Protein AF-A0A537T9G4-F1 (afdb_monomer_lite)

Radius of gyration: 37.66 Å; chains: 1; bounding box: 76×54×141 Å

Foldseek 3Di:
DDDDDDDDDDDDDPPVVVVVVVVVVVVVVVVVVVVVVPDDDDDDDCPVVVVVVVVPPDDDDDDDDPDPPPVVVVVVVVVVVPPDPDPPPPDDQQDLAAKKFFADPVPRHTQFIWGWDDDPQWIWIATQDHDDDVPDDRWFALCQAPDPRHRPTRQLDTFKTRFHDDRQKTAPIWGADSVRNDIFGWIWGADRVRFKIWIWTADDDSVHIDITIIGGDDPVCSVVGDLVNCCVRPVVVNVVPDDDPDDPPDPDPPDDD

Structure (mmCIF, N/CA/C/O backbone):
data_AF-A0A537T9G4-F1
#
_entry.id   AF-A0A537T9G4-F1
#
loop_
_atom_site.group_PDB
_atom_site.id
_atom_site.type_symbol
_atom_site.label_atom_id
_atom_site.label_alt_id
_atom_site.label_comp_id
_atom_site.label_asym_id
_atom_site.label_entity_id
_atom_site.label_seq_id
_atom_site.pdbx_PDB_ins_code
_atom_site.Cartn_x
_atom_site.Cartn_y
_atom_site.Cartn_z
_atom_site.occupancy
_atom_site.B_iso_or_equiv
_atom_site.auth_seq_id
_atom_site.auth_comp_id
_atom_site.auth_asym_id
_atom_site.auth_atom_id
_atom_site.pdbx_PDB_model_num
ATOM 1 N N . MET A 1 1 ? -33.045 -6.108 99.746 1.00 38.72 1 MET A N 1
ATOM 2 C CA . MET A 1 1 ? -33.383 -4.756 99.242 1.00 38.72 1 MET A CA 1
ATOM 3 C C . MET A 1 1 ? -33.627 -4.871 97.742 1.00 38.72 1 MET A C 1
ATOM 5 O O . MET A 1 1 ? -32.693 -5.235 97.049 1.00 38.72 1 MET A O 1
ATOM 9 N N . ARG A 1 2 ? -34.911 -4.890 97.333 1.00 38.28 2 ARG A N 1
ATOM 10 C CA . ARG A 1 2 ? -35.599 -3.871 96.487 1.00 38.28 2 ARG A CA 1
ATOM 11 C C . ARG A 1 2 ? -35.112 -3.905 95.027 1.00 38.28 2 ARG A C 1
ATOM 13 O O . ARG A 1 2 ? -33.969 -3.553 94.797 1.00 38.28 2 ARG A O 1
ATOM 20 N N . GLU A 1 3 ? -35.817 -4.428 94.018 1.00 39.22 3 GLU A N 1
ATOM 21 C CA . GLU A 1 3 ? -37.216 -4.259 93.545 1.00 39.22 3 GLU A CA 1
ATOM 22 C C . GLU A 1 3 ? -37.619 -2.805 93.193 1.00 39.22 3 GLU A C 1
ATOM 24 O O . GLU A 1 3 ? -37.642 -1.946 94.075 1.00 39.22 3 GLU A O 1
ATOM 29 N N . LEU A 1 4 ? -38.016 -2.647 91.906 1.00 40.03 4 LEU A N 1
ATOM 30 C CA . LEU A 1 4 ? -38.871 -1.625 91.245 1.00 40.03 4 LEU A CA 1
ATOM 31 C C . LEU A 1 4 ? -38.203 -0.271 90.861 1.00 40.03 4 LEU A C 1
ATOM 33 O O . LEU A 1 4 ? -37.442 0.274 91.645 1.00 40.03 4 LEU A O 1
ATOM 37 N N . LEU A 1 5 ? -38.391 0.355 89.678 1.00 34.94 5 LEU A N 1
ATOM 38 C CA . LEU A 1 5 ? -39.574 0.525 88.805 1.00 34.94 5 LEU A CA 1
ATOM 39 C C . LEU A 1 5 ? -39.226 0.850 87.316 1.00 34.94 5 LEU A C 1
ATOM 41 O O . LEU A 1 5 ? -38.236 1.516 87.025 1.00 34.94 5 LEU A O 1
ATOM 45 N N . PHE A 1 6 ? -40.137 0.469 86.405 1.00 36.31 6 PHE A N 1
ATOM 46 C CA . PHE A 1 6 ? -40.361 0.981 85.028 1.00 36.31 6 PHE A CA 1
ATOM 47 C C . PHE A 1 6 ? -40.993 2.406 85.038 1.00 36.31 6 PHE A C 1
ATOM 49 O O . PHE A 1 6 ? -41.589 2.767 86.054 1.00 36.31 6 PHE A O 1
ATOM 56 N N . PRO A 1 7 ? -40.951 3.215 83.944 1.00 44.50 7 PRO A N 1
ATOM 57 C CA . PRO A 1 7 ? -42.045 3.169 82.955 1.00 44.50 7 PRO A CA 1
ATOM 58 C C . PRO A 1 7 ? -41.675 3.454 81.481 1.00 44.50 7 PRO A C 1
ATOM 60 O O . PRO A 1 7 ? -40.623 3.978 81.125 1.00 44.50 7 PRO A O 1
ATOM 63 N N . ALA A 1 8 ? -42.626 3.075 80.627 1.00 43.31 8 ALA A N 1
ATOM 64 C CA . ALA A 1 8 ? -42.681 3.206 79.177 1.00 43.31 8 ALA A CA 1
ATOM 65 C C . ALA A 1 8 ? -43.054 4.621 78.688 1.00 43.31 8 ALA A C 1
ATOM 67 O O . ALA A 1 8 ? -43.864 5.282 79.326 1.00 43.31 8 ALA A O 1
ATOM 68 N N . ALA A 1 9 ? -42.575 5.018 77.498 1.00 37.69 9 ALA A N 1
ATOM 69 C CA . ALA A 1 9 ? -43.296 5.872 76.537 1.00 37.69 9 ALA A CA 1
ATOM 70 C C . ALA A 1 9 ? -42.462 6.109 75.262 1.00 37.69 9 ALA A C 1
ATOM 72 O O . ALA A 1 9 ? -41.389 6.697 75.343 1.00 37.69 9 ALA A O 1
ATOM 73 N N . GLN A 1 10 ? -42.978 5.715 74.087 1.00 39.78 10 GLN A N 1
ATOM 74 C CA . GLN A 1 10 ? -43.026 6.535 72.855 1.00 39.78 10 GLN A CA 1
ATOM 75 C C . GLN A 1 10 ? -43.597 5.721 71.674 1.00 39.78 10 GLN A C 1
ATOM 77 O O . GLN A 1 10 ? -42.894 5.290 70.765 1.00 39.78 10 GLN A O 1
ATOM 82 N N . SER A 1 11 ? -44.922 5.554 71.673 1.00 50.12 11 SER A N 1
ATOM 83 C CA . SER A 1 11 ? -45.722 5.201 70.495 1.00 50.12 11 SER A CA 1
ATOM 84 C C . SER A 1 11 ? -46.413 6.480 70.016 1.00 50.12 11 SER A C 1
ATOM 86 O O . SER A 1 11 ? -47.229 7.036 70.745 1.00 50.12 11 SER A O 1
ATOM 88 N N . GLY A 1 12 ? -46.059 7.009 68.837 1.00 48.09 12 GLY A N 1
ATOM 89 C CA . GLY A 1 12 ? -46.776 8.177 68.299 1.00 48.09 12 GLY A CA 1
ATOM 90 C C . GLY A 1 12 ? -46.240 8.840 67.024 1.00 48.09 12 GLY A C 1
ATOM 91 O O . GLY A 1 12 ? -47.009 9.484 66.318 1.00 48.09 12 GLY A O 1
ATOM 92 N N . ARG A 1 13 ? -44.959 8.681 66.654 1.00 48.62 13 ARG A N 1
ATOM 93 C CA . ARG A 1 13 ? -44.386 9.440 65.513 1.00 48.62 13 ARG A CA 1
ATOM 94 C C . ARG A 1 13 ? -44.620 8.827 64.122 1.00 48.62 13 ARG A C 1
ATOM 96 O O . ARG A 1 13 ? -44.543 9.546 63.130 1.00 48.62 13 ARG A O 1
ATOM 103 N N . GLY A 1 14 ? -44.966 7.542 64.020 1.00 40.88 14 GLY A N 1
ATOM 104 C CA . GLY A 1 14 ? -45.064 6.846 62.724 1.00 40.88 14 GLY A CA 1
ATOM 105 C C . GLY A 1 14 ? -46.298 7.195 61.875 1.00 40.88 14 GLY A C 1
ATOM 106 O O . GLY A 1 14 ? -46.219 7.263 60.648 1.00 40.88 14 GLY A O 1
ATOM 107 N N . ALA A 1 15 ? -47.445 7.473 62.501 1.00 46.62 15 ALA A N 1
ATOM 108 C CA . ALA A 1 15 ? -48.712 7.635 61.777 1.00 46.62 15 ALA A CA 1
ATOM 109 C C . ALA A 1 15 ? -48.812 8.961 60.992 1.00 46.62 15 ALA A C 1
ATOM 111 O O . ALA A 1 15 ? -49.471 9.026 59.950 1.00 46.62 15 ALA A O 1
ATOM 112 N N . ALA A 1 16 ? -48.137 10.018 61.457 1.00 46.09 16 ALA A N 1
ATOM 113 C CA . ALA A 1 16 ? -48.165 11.332 60.813 1.00 46.09 16 ALA A CA 1
ATOM 114 C C . ALA A 1 16 ? -47.305 11.387 59.533 1.00 46.09 16 ALA A C 1
ATOM 116 O O . ALA A 1 16 ? -47.704 12.012 58.548 1.00 46.09 16 ALA A O 1
ATOM 117 N N . GLN A 1 17 ? -46.169 10.678 59.501 1.00 49.88 17 GLN A N 1
ATOM 118 C CA . GLN A 1 17 ? -45.317 10.571 58.307 1.00 49.88 17 GLN A CA 1
ATOM 119 C C . GLN A 1 17 ? -45.985 9.756 57.189 1.00 49.88 17 GLN A C 1
ATOM 121 O O . GLN A 1 17 ? -45.936 10.158 56.023 1.00 49.88 17 GLN A O 1
ATOM 126 N N . ALA A 1 18 ? -46.707 8.685 57.535 1.00 43.50 18 ALA A N 1
ATOM 127 C CA . ALA A 1 18 ? -47.422 7.853 56.565 1.00 43.50 18 ALA A CA 1
ATOM 128 C C . ALA A 1 18 ? -48.550 8.611 55.831 1.00 43.50 18 ALA A C 1
ATOM 130 O O . ALA A 1 18 ? -48.745 8.438 54.626 1.00 43.50 18 ALA A O 1
ATOM 131 N N . LYS A 1 19 ? -49.260 9.519 56.522 1.00 45.44 19 LYS A N 1
ATOM 132 C CA . LYS A 1 19 ? -50.338 10.324 55.914 1.00 45.44 19 LYS A CA 1
ATOM 133 C C . LYS A 1 19 ? -49.834 11.433 54.977 1.00 45.44 19 LYS A C 1
ATOM 135 O O . LYS A 1 19 ? -50.571 11.838 54.080 1.00 45.44 19 LYS A O 1
ATOM 140 N N . ARG A 1 20 ? -48.597 11.924 55.142 1.00 48.78 20 ARG A N 1
ATOM 141 C CA . ARG A 1 20 ? -47.989 12.908 54.218 1.00 48.78 20 ARG A CA 1
ATOM 142 C C . ARG A 1 20 ? -47.490 12.258 52.925 1.00 48.78 20 ARG A C 1
ATOM 144 O O . ARG A 1 20 ? -47.657 12.845 51.858 1.00 48.78 20 ARG A O 1
ATOM 151 N N . ALA A 1 21 ? -46.957 11.038 53.002 1.00 46.69 21 ALA A N 1
ATOM 152 C CA . ALA A 1 21 ? -46.504 10.284 51.831 1.00 46.69 21 ALA A CA 1
ATOM 153 C C . ALA A 1 21 ? -47.661 9.920 50.876 1.00 46.69 21 ALA A C 1
ATOM 155 O O . ALA A 1 21 ? -47.504 10.001 49.658 1.00 46.69 21 ALA A O 1
ATOM 156 N N . SER A 1 22 ? -48.852 9.620 51.413 1.00 50.62 22 SER A N 1
ATOM 157 C CA . SER A 1 22 ? -50.022 9.230 50.608 1.00 50.62 22 SER A CA 1
ATOM 158 C C . SER A 1 22 ? -50.680 10.381 49.837 1.00 50.62 22 SER A C 1
ATOM 160 O O . SER A 1 22 ? -51.292 10.158 48.794 1.00 50.62 22 SER A O 1
ATOM 162 N N . ARG A 1 23 ? -50.543 11.631 50.304 1.00 52.09 23 ARG A N 1
ATOM 163 C CA . ARG A 1 23 ? -51.043 12.808 49.568 1.00 52.09 23 ARG A CA 1
ATOM 164 C C . ARG A 1 23 ? -50.145 13.177 48.388 1.00 52.09 23 ARG A C 1
ATOM 166 O O . ARG A 1 23 ? -50.645 13.648 47.371 1.00 52.09 23 ARG A O 1
ATOM 173 N N . ARG A 1 24 ? -48.835 12.928 48.502 1.00 53.31 24 ARG A N 1
ATOM 174 C CA . ARG A 1 24 ? -47.865 13.187 47.427 1.00 53.31 24 ARG A CA 1
ATOM 175 C C . ARG A 1 24 ? -48.008 12.188 46.275 1.00 53.31 24 ARG A C 1
ATOM 177 O O . ARG A 1 24 ? -47.864 12.588 45.127 1.00 53.31 24 ARG A O 1
ATOM 184 N N . SER A 1 25 ? -48.366 10.933 46.567 1.00 51.72 25 SER A N 1
ATOM 185 C CA . SER A 1 25 ? -48.583 9.917 45.527 1.00 51.72 25 SER A CA 1
ATOM 186 C C . SER A 1 25 ? -49.873 10.132 44.729 1.00 51.72 25 SER A C 1
ATOM 188 O O . SER A 1 25 ? -49.887 9.842 43.540 1.00 51.72 25 SER A O 1
ATOM 190 N N . ARG A 1 26 ? -50.937 10.687 45.334 1.00 55.47 26 ARG A N 1
ATOM 191 C CA . ARG A 1 26 ? -52.172 11.014 44.594 1.00 55.47 26 ARG A CA 1
ATOM 192 C C . ARG A 1 26 ? -51.967 12.131 43.572 1.00 55.47 26 ARG A C 1
ATOM 194 O O . ARG A 1 26 ? -52.396 11.968 42.440 1.00 55.47 26 ARG A O 1
ATOM 201 N N . ARG A 1 27 ? -51.227 13.193 43.923 1.00 56.62 27 ARG A N 1
ATOM 202 C CA . ARG A 1 27 ? -50.893 14.264 42.961 1.00 56.62 27 ARG A CA 1
ATOM 203 C C . ARG A 1 27 ? -50.112 13.751 41.747 1.00 56.62 27 ARG A C 1
ATOM 205 O O . ARG A 1 27 ? -50.357 14.220 40.648 1.00 56.62 27 ARG A O 1
ATOM 212 N N . TYR A 1 28 ? -49.226 12.774 41.941 1.00 51.66 28 TYR A N 1
ATOM 213 C CA . TYR A 1 28 ? -48.438 12.190 40.852 1.00 51.66 28 TYR A CA 1
ATOM 214 C C . TYR A 1 28 ? -49.289 11.339 39.890 1.00 51.66 28 TYR A C 1
ATOM 216 O O . TYR A 1 28 ? -49.041 11.328 38.688 1.00 51.66 28 TYR A O 1
ATOM 224 N N . CYS A 1 29 ? -50.328 10.663 40.394 1.00 50.34 29 CYS A N 1
ATOM 225 C CA . CYS A 1 29 ? -51.268 9.925 39.547 1.00 50.34 29 CYS A CA 1
ATOM 226 C C . CYS A 1 29 ? -52.200 10.853 38.749 1.00 50.34 29 CYS A C 1
ATOM 228 O O . CYS A 1 29 ? -52.479 10.565 37.586 1.00 50.34 29 CYS A O 1
ATOM 230 N N . ASP A 1 30 ? -52.641 11.970 39.339 1.00 56.06 30 ASP A N 1
ATOM 231 C CA . ASP A 1 30 ? -53.505 12.942 38.652 1.00 56.06 30 ASP A CA 1
ATOM 232 C C . ASP A 1 30 ? -52.762 13.673 37.513 1.00 56.06 30 ASP A C 1
ATOM 234 O O . ASP A 1 30 ? -53.349 13.968 36.472 1.00 56.06 30 ASP A O 1
ATOM 238 N N . GLU A 1 31 ? -51.452 13.895 37.661 1.00 53.75 31 GLU A N 1
ATOM 239 C CA . GLU A 1 31 ? -50.600 14.540 36.650 1.00 53.75 31 GLU A CA 1
ATOM 240 C C . GLU A 1 31 ? -50.363 13.638 35.419 1.00 53.75 31 GLU A C 1
ATOM 242 O O . GLU A 1 31 ? -50.396 14.104 34.279 1.00 53.75 31 GLU A O 1
ATOM 247 N N . ILE A 1 32 ? -50.237 12.320 35.620 1.00 53.16 32 ILE A N 1
ATOM 248 C CA . ILE A 1 32 ? -50.081 11.338 34.529 1.00 53.16 32 ILE A CA 1
ATOM 249 C C . ILE A 1 32 ? -51.403 11.108 33.775 1.00 53.16 32 ILE A C 1
ATOM 251 O O . ILE A 1 32 ? -51.395 10.950 32.552 1.00 53.16 32 ILE A O 1
ATOM 255 N N . ALA A 1 33 ? -52.551 11.168 34.459 1.00 52.44 33 ALA A N 1
ATOM 256 C CA . ALA A 1 33 ? -53.866 11.068 33.818 1.00 52.44 33 ALA A CA 1
ATOM 257 C C . ALA A 1 33 ? -54.180 12.259 32.883 1.00 52.44 33 ALA A C 1
ATOM 259 O O . ALA A 1 33 ? -54.978 12.124 31.952 1.00 52.44 33 ALA A O 1
ATOM 260 N N . GLY A 1 34 ? -53.532 13.414 33.086 1.00 47.34 34 GLY A N 1
ATOM 261 C CA . GLY A 1 34 ? -53.625 14.573 32.193 1.00 47.34 34 GLY A CA 1
ATOM 262 C C . GLY A 1 34 ? -52.880 14.398 30.862 1.00 47.34 34 GLY A C 1
ATOM 263 O O . GLY A 1 34 ? -53.348 14.876 29.831 1.00 47.34 34 GLY A O 1
ATOM 264 N N . SER A 1 35 ? -51.763 13.662 30.856 1.00 49.28 35 SER A N 1
ATOM 265 C CA . SER A 1 35 ? -50.896 13.498 29.675 1.00 49.28 35 SER A CA 1
ATOM 266 C C . SER A 1 35 ? -51.479 12.559 28.606 1.00 49.28 35 SER A C 1
ATOM 268 O O . SER A 1 35 ? -51.185 12.694 27.420 1.00 49.28 35 SER A O 1
ATOM 270 N N . LEU A 1 36 ? -52.391 11.661 28.992 1.00 44.47 36 LEU A N 1
ATOM 271 C CA . LEU A 1 36 ? -53.071 10.738 28.072 1.00 44.47 36 LEU A CA 1
ATOM 272 C C . LEU A 1 36 ? -54.167 11.396 27.215 1.00 44.47 36 LEU A C 1
ATOM 274 O O . LEU A 1 36 ? -54.707 10.748 26.322 1.00 44.47 36 LEU A O 1
ATOM 278 N N . ARG A 1 37 ? -54.489 12.678 27.441 1.00 49.31 37 ARG A N 1
ATOM 279 C CA . ARG A 1 37 ? -55.482 13.417 26.641 1.00 49.31 37 ARG A CA 1
ATOM 280 C C . ARG A 1 37 ? -54.887 14.203 25.465 1.00 49.31 37 ARG A C 1
ATOM 282 O O . ARG A 1 37 ? -55.653 14.706 24.653 1.00 49.31 37 ARG A O 1
ATOM 289 N N . THR A 1 38 ? -53.560 14.289 25.338 1.00 49.09 38 THR A N 1
ATOM 290 C CA . THR A 1 38 ? -52.875 15.147 24.343 1.00 49.09 38 THR A CA 1
ATOM 291 C C . THR A 1 38 ? -52.004 14.409 23.319 1.00 49.09 38 THR A C 1
ATOM 293 O O . THR A 1 38 ? -51.257 15.046 22.587 1.00 49.09 38 THR A O 1
ATOM 296 N N . GLY A 1 39 ? -52.133 13.085 23.183 1.00 47.81 39 GLY A N 1
ATOM 297 C CA . GLY A 1 39 ? -51.704 12.383 21.962 1.00 47.81 39 GLY A CA 1
ATOM 298 C C . GLY A 1 39 ? -50.213 12.477 21.599 1.00 47.81 39 GLY A C 1
ATOM 299 O O . GLY A 1 39 ? -49.880 12.475 20.415 1.00 47.81 39 GLY A O 1
ATOM 300 N N . HIS A 1 40 ? -49.305 12.530 22.577 1.00 43.69 40 HIS A N 1
ATOM 301 C CA . HIS A 1 40 ? -47.867 12.415 22.311 1.00 43.69 40 HIS A CA 1
ATOM 302 C C . HIS A 1 40 ? -47.403 10.950 22.291 1.00 43.69 40 HIS A C 1
ATOM 304 O O . HIS A 1 40 ? -47.685 10.159 23.189 1.00 43.69 40 HIS A O 1
ATOM 310 N N . ARG A 1 41 ? -46.670 10.599 21.228 1.00 51.91 41 ARG A N 1
ATOM 311 C CA . ARG A 1 41 ? -46.097 9.277 20.943 1.00 51.91 41 ARG A CA 1
ATOM 312 C C . ARG A 1 41 ? -44.915 9.009 21.895 1.00 51.91 41 ARG A C 1
ATOM 314 O O . ARG A 1 41 ? -43.913 9.716 21.830 1.00 51.91 41 ARG A O 1
ATOM 321 N N . LEU A 1 42 ? -45.029 8.012 22.776 1.00 42.47 42 LEU A N 1
ATOM 322 C CA . LEU A 1 42 ? -43.977 7.648 23.738 1.00 42.47 42 LEU A CA 1
ATOM 323 C C . LEU A 1 42 ? -42.949 6.688 23.116 1.00 42.47 42 LEU A C 1
ATOM 325 O O . LEU A 1 42 ? -43.295 5.645 22.561 1.00 42.47 42 LEU A O 1
ATOM 329 N N . HIS A 1 43 ? -41.673 7.059 23.225 1.00 45.03 43 HIS A N 1
ATOM 330 C CA . HIS A 1 43 ? -40.511 6.268 22.827 1.00 45.03 43 HIS A CA 1
ATOM 331 C C . HIS A 1 43 ? -40.095 5.290 23.937 1.00 45.03 43 HIS A C 1
ATOM 333 O O . HIS A 1 43 ? -39.799 5.712 25.049 1.00 45.03 43 HIS A O 1
ATOM 339 N N . GLY A 1 44 ? -39.990 4.003 23.588 1.00 46.38 44 GLY A N 1
ATOM 340 C CA . GLY A 1 44 ? -38.933 3.043 23.964 1.00 46.38 44 GLY A CA 1
ATOM 341 C C . GLY A 1 44 ? -38.629 2.677 25.428 1.00 46.38 44 GLY A C 1
ATOM 342 O O . GLY A 1 44 ? -38.091 1.597 25.646 1.00 46.38 44 GLY A O 1
ATOM 343 N N . PHE A 1 45 ? -38.951 3.499 26.429 1.00 48.78 45 PHE A N 1
ATOM 344 C CA . PHE A 1 45 ? -38.477 3.322 27.813 1.00 48.78 45 PHE A CA 1
ATOM 345 C C . PHE A 1 45 ? -39.559 2.918 28.835 1.00 48.78 45 PHE A C 1
ATOM 347 O O . PHE A 1 45 ? -39.258 2.771 30.018 1.00 48.78 45 PHE A O 1
ATOM 354 N N . ASP A 1 46 ? -40.796 2.663 28.395 1.00 52.31 46 ASP A N 1
ATOM 355 C CA . ASP A 1 46 ? -41.954 2.452 29.285 1.00 52.31 46 ASP A CA 1
ATOM 356 C C . ASP A 1 46 ? -42.510 1.016 29.329 1.00 52.31 46 ASP A C 1
ATOM 358 O O . ASP A 1 46 ? -43.568 0.770 29.905 1.00 52.31 46 ASP A O 1
ATOM 362 N N . ALA A 1 47 ? -41.791 0.022 28.801 1.00 47.00 47 ALA A N 1
ATOM 363 C CA . ALA A 1 47 ? -42.232 -1.375 28.902 1.00 47.00 47 ALA A CA 1
ATOM 364 C C . ALA A 1 47 ? -41.968 -1.998 30.293 1.00 47.00 47 ALA A C 1
ATOM 366 O O . ALA A 1 47 ? -42.753 -2.823 30.761 1.00 47.00 47 ALA A O 1
ATOM 367 N N . LEU A 1 48 ? -40.914 -1.575 31.011 1.00 45.59 48 LEU A N 1
ATOM 368 C CA . LEU A 1 48 ? -40.582 -2.144 32.332 1.00 45.59 48 LEU A CA 1
ATOM 369 C C . LEU A 1 48 ? -41.454 -1.612 33.480 1.00 45.59 48 LEU A C 1
ATOM 371 O O . LEU A 1 48 ? -41.664 -2.313 34.470 1.00 45.59 48 LEU A O 1
ATOM 375 N N . LYS A 1 49 ? -41.999 -0.397 33.361 1.00 46.56 49 LYS A N 1
ATOM 376 C CA . LYS A 1 49 ? -42.902 0.162 34.382 1.00 46.56 49 LYS A CA 1
ATOM 377 C C . LYS A 1 49 ? -44.311 -0.432 34.309 1.00 46.56 49 LYS A C 1
ATOM 379 O O . LYS A 1 49 ? -45.000 -0.471 35.326 1.00 46.56 49 LYS A O 1
ATOM 384 N N . TRP A 1 50 ? -44.710 -0.960 33.151 1.00 41.81 50 TRP A N 1
ATOM 385 C CA . TRP A 1 50 ? -46.013 -1.602 32.961 1.00 41.81 50 TRP A CA 1
ATOM 386 C C . TRP A 1 50 ? -46.103 -2.962 33.678 1.00 41.81 50 TRP A C 1
ATOM 388 O O . TRP A 1 50 ? -47.086 -3.241 34.367 1.00 41.81 50 TRP A O 1
ATOM 398 N N . ALA A 1 51 ? -45.029 -3.761 33.641 1.00 46.94 51 ALA A N 1
ATOM 399 C CA . ALA A 1 51 ? -44.968 -5.061 34.320 1.00 46.94 51 ALA A CA 1
ATOM 400 C C . ALA A 1 51 ? -45.053 -4.952 35.858 1.00 46.94 51 ALA A C 1
ATOM 402 O O . ALA A 1 51 ? -45.648 -5.806 36.516 1.00 46.94 51 ALA A O 1
ATOM 403 N N . TYR A 1 52 ? -44.528 -3.868 36.441 1.00 49.12 52 TYR A N 1
ATOM 404 C CA . TYR A 1 52 ? -44.547 -3.657 37.894 1.00 49.12 52 TYR A CA 1
ATOM 405 C C . TYR A 1 52 ? -45.928 -3.273 38.454 1.00 49.12 52 TYR A C 1
ATOM 407 O O . TYR A 1 52 ? -46.167 -3.441 39.652 1.00 49.12 52 TYR A O 1
ATOM 415 N N . CYS A 1 53 ? -46.847 -2.783 37.615 1.00 40.62 53 CYS A N 1
ATOM 416 C CA . CYS A 1 53 ? -48.184 -2.372 38.051 1.00 40.62 53 CYS A CA 1
ATOM 417 C C . CYS A 1 53 ? -49.185 -3.545 38.079 1.00 40.62 53 CYS A C 1
ATOM 419 O O . CYS A 1 53 ? -50.094 -3.564 38.907 1.00 40.62 53 CYS A O 1
ATOM 421 N N . CYS A 1 54 ? -48.988 -4.577 37.250 1.00 43.03 54 CYS A N 1
ATOM 422 C CA . CYS A 1 54 ? -49.907 -5.720 37.177 1.00 43.03 54 CYS A CA 1
ATOM 423 C C . CYS A 1 54 ? -49.757 -6.696 38.368 1.00 43.03 54 CYS A C 1
ATOM 425 O O . CYS A 1 54 ? -50.721 -7.329 38.793 1.00 43.03 54 CYS A O 1
ATOM 427 N N . ALA A 1 55 ? -48.574 -6.762 38.991 1.00 43.44 55 ALA A N 1
ATOM 428 C CA . ALA A 1 55 ? -48.275 -7.727 40.056 1.00 43.44 55 ALA A CA 1
ATOM 429 C C . ALA A 1 55 ? -48.867 -7.394 41.446 1.00 43.44 55 ALA A C 1
ATOM 431 O O . ALA A 1 55 ? -48.756 -8.205 42.362 1.00 43.44 55 ALA A O 1
ATOM 432 N N . LYS A 1 56 ? -49.490 -6.221 41.643 1.00 43.28 56 LYS A N 1
ATOM 433 C CA . LYS A 1 56 ? -50.024 -5.801 42.959 1.00 43.28 56 LYS A CA 1
ATOM 434 C C . LYS A 1 56 ? -51.549 -5.841 43.098 1.00 43.28 56 LYS A C 1
ATOM 436 O O . LYS A 1 56 ? -52.041 -5.558 44.188 1.00 43.28 56 LYS A O 1
ATOM 441 N N . CYS A 1 57 ? -52.295 -6.214 42.057 1.00 42.03 57 CYS A N 1
ATOM 442 C CA . CYS A 1 57 ? -53.764 -6.181 42.095 1.00 42.03 57 CYS A CA 1
ATOM 443 C C . CYS A 1 57 ? -54.456 -7.505 42.453 1.00 42.03 57 CYS A C 1
ATOM 445 O O . CYS A 1 57 ? -55.659 -7.486 42.688 1.00 42.03 57 CYS A O 1
ATOM 447 N N . VAL A 1 58 ? -53.752 -8.634 42.574 1.00 46.44 58 VAL A N 1
ATOM 448 C CA . VAL A 1 58 ? -54.389 -9.913 42.945 1.00 46.44 58 VAL A CA 1
ATOM 449 C C . VAL A 1 58 ? -53.900 -10.363 44.315 1.00 46.44 58 VAL A C 1
ATOM 451 O O . VAL A 1 58 ? -53.008 -11.191 44.459 1.00 46.44 58 VAL A O 1
ATOM 454 N N . GLY A 1 59 ? -54.486 -9.762 45.347 1.00 44.31 59 GLY A N 1
ATOM 455 C CA . GLY A 1 59 ? -54.408 -10.245 46.717 1.00 44.31 59 GLY A CA 1
ATOM 456 C C . GLY A 1 59 ? -55.755 -10.806 47.144 1.00 44.31 59 GLY A C 1
ATOM 457 O O . GLY A 1 59 ? -56.544 -10.069 47.714 1.00 44.31 59 GLY A O 1
ATOM 458 N N . LEU A 1 60 ? -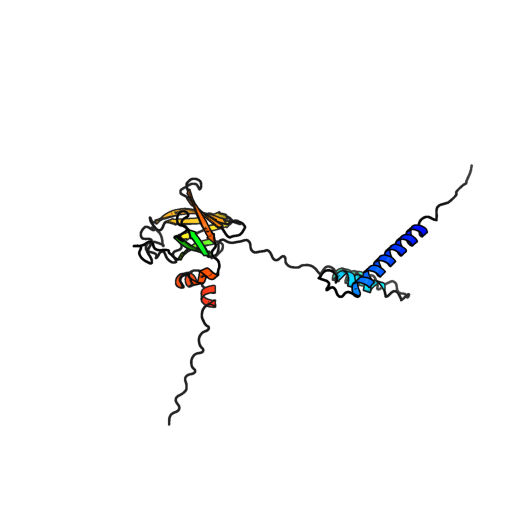56.014 -12.092 46.902 1.00 51.28 60 LEU A N 1
ATOM 459 C CA . LEU A 1 60 ? -57.055 -12.853 47.600 1.00 51.28 60 LEU A CA 1
ATOM 460 C C . LEU A 1 60 ? -56.816 -14.352 47.390 1.00 51.28 60 LEU A C 1
ATOM 462 O O . LEU A 1 60 ? -57.158 -14.870 46.343 1.00 51.28 60 LEU A O 1
ATOM 466 N N . THR A 1 61 ? -56.228 -15.020 48.386 1.00 40.84 61 THR A N 1
ATOM 467 C CA . THR A 1 61 ? -56.648 -16.345 48.887 1.00 40.84 61 THR A CA 1
ATOM 468 C C . THR A 1 61 ? -55.829 -16.676 50.136 1.00 40.84 61 THR A C 1
ATOM 470 O O . THR A 1 61 ? -54.639 -16.979 50.072 1.00 40.84 61 THR A O 1
ATOM 473 N N . ARG A 1 62 ? -56.490 -16.602 51.295 1.00 50.41 62 ARG A N 1
ATOM 474 C CA . ARG A 1 62 ? -56.099 -17.316 52.516 1.00 50.41 62 ARG A CA 1
ATOM 475 C C . ARG A 1 62 ? -56.373 -18.808 52.292 1.00 50.41 62 ARG A C 1
ATOM 477 O O . ARG A 1 62 ? -57.459 -19.128 51.825 1.00 50.41 62 ARG A O 1
ATOM 484 N N . GLY A 1 63 ? -55.458 -19.696 52.690 1.00 47.00 63 GLY A N 1
ATOM 485 C CA . GLY A 1 63 ? -55.789 -21.117 52.861 1.00 47.00 63 GLY A CA 1
ATOM 486 C C . GLY A 1 63 ? -54.648 -22.116 52.636 1.00 47.00 63 GLY A C 1
ATOM 487 O O . GLY A 1 63 ? -54.447 -22.567 51.523 1.00 47.00 63 GLY A O 1
ATOM 488 N N . ILE A 1 64 ? -53.951 -22.474 53.721 1.00 52.59 64 ILE A N 1
ATOM 489 C CA . ILE A 1 64 ? -53.486 -23.833 54.083 1.00 52.59 64 ILE A CA 1
ATOM 490 C C . ILE A 1 64 ? -52.719 -24.667 53.018 1.00 52.59 64 ILE A C 1
ATOM 492 O O . ILE A 1 64 ? -53.312 -25.307 52.160 1.00 52.59 64 ILE A O 1
ATOM 496 N N . THR A 1 65 ? -51.389 -24.793 53.172 1.00 43.75 65 THR A N 1
ATOM 497 C CA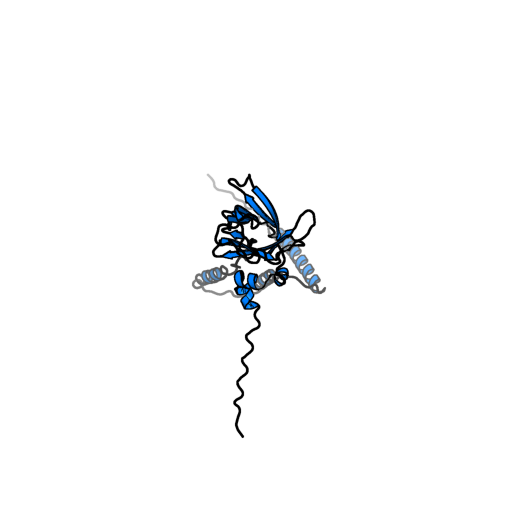 . THR A 1 65 ? -50.658 -26.066 53.455 1.00 43.75 65 THR A CA 1
ATOM 498 C C . THR A 1 65 ? -49.123 -25.833 53.473 1.00 43.75 65 THR A C 1
ATOM 500 O O . THR A 1 65 ? -48.580 -25.294 52.508 1.00 43.75 65 THR A O 1
ATOM 503 N N . PRO A 1 66 ? -48.374 -26.221 54.532 1.00 53.25 66 PRO A N 1
ATOM 504 C CA . PRO A 1 66 ? -46.985 -25.788 54.739 1.00 53.25 66 PRO A CA 1
ATOM 505 C C . PRO A 1 66 ? -45.929 -26.865 54.412 1.00 53.25 66 PRO A C 1
ATOM 507 O O . PRO A 1 66 ? -45.094 -27.172 55.260 1.00 53.25 66 PRO A O 1
ATOM 510 N N . LEU A 1 67 ? -45.925 -27.456 53.207 1.00 52.25 67 LEU A N 1
ATOM 511 C CA . LEU A 1 67 ? -44.813 -28.364 52.840 1.00 52.25 67 LEU A CA 1
ATOM 512 C C . LEU A 1 67 ? -44.432 -28.428 51.352 1.00 52.25 67 LEU A C 1
ATOM 514 O O . LEU A 1 67 ? -43.297 -28.769 51.033 1.00 52.25 67 LEU A O 1
ATOM 518 N N . LYS A 1 68 ? -45.307 -28.031 50.422 1.00 46.25 68 LYS A N 1
ATOM 519 C CA . LYS A 1 68 ? -45.018 -28.065 48.970 1.00 46.25 68 LYS A CA 1
ATOM 520 C C . LYS A 1 68 ? -44.433 -26.768 48.394 1.00 46.25 68 LYS A C 1
ATOM 522 O O . LYS A 1 68 ? -44.283 -26.644 47.186 1.00 46.25 68 LYS A O 1
ATOM 527 N N . THR A 1 69 ? -44.080 -25.802 49.236 1.00 49.09 69 THR A N 1
ATOM 528 C CA . THR A 1 69 ? -43.708 -24.438 48.814 1.00 49.09 69 THR A CA 1
ATOM 529 C C . THR A 1 69 ? -42.214 -24.127 48.895 1.00 49.09 69 THR A C 1
ATOM 531 O O . THR A 1 69 ? -41.818 -23.009 48.582 1.00 49.09 69 THR A O 1
ATOM 534 N N . ARG A 1 70 ? -41.358 -25.090 49.270 1.00 54.41 70 ARG A N 1
ATOM 535 C CA . ARG A 1 70 ? -39.893 -24.900 49.221 1.00 54.41 70 ARG A CA 1
ATOM 536 C C . ARG A 1 70 ? -39.256 -25.295 47.886 1.00 54.41 70 ARG A C 1
ATOM 538 O O . ARG A 1 70 ? -38.192 -24.779 47.567 1.00 54.41 70 ARG A O 1
ATOM 545 N N . LEU A 1 71 ? -39.917 -26.130 47.080 1.00 50.91 71 LEU A N 1
ATOM 546 C CA . LEU A 1 71 ? -39.394 -26.550 45.772 1.00 50.91 71 LEU A CA 1
ATOM 547 C C . LEU A 1 71 ? -39.710 -25.535 44.655 1.00 50.91 71 LEU A C 1
ATOM 549 O O . LEU A 1 71 ? -38.924 -25.356 43.731 1.00 50.91 71 LEU A O 1
ATOM 553 N N . SER A 1 72 ? -40.820 -24.802 44.773 1.00 50.25 72 SER A N 1
ATOM 554 C CA . SER A 1 72 ? -41.272 -23.850 43.746 1.00 50.25 72 SER A CA 1
ATOM 555 C C . SER A 1 72 ? -40.527 -22.509 43.771 1.00 50.25 72 SER A C 1
ATOM 557 O O . SER A 1 72 ? -40.430 -21.844 42.744 1.00 50.25 72 SER A O 1
ATOM 559 N N . ILE A 1 73 ? -39.955 -22.116 44.916 1.00 51.34 73 ILE A N 1
ATOM 560 C CA . ILE A 1 73 ? -39.158 -20.880 45.039 1.00 51.34 73 ILE A CA 1
ATOM 561 C C . ILE A 1 73 ? -37.783 -21.039 44.363 1.00 51.34 73 ILE A C 1
ATOM 563 O O . ILE A 1 73 ? -37.254 -20.074 43.817 1.00 51.34 73 ILE A O 1
ATOM 567 N N . LEU A 1 74 ? -37.240 -22.261 44.304 1.00 51.62 74 LEU A N 1
ATOM 568 C CA . LEU A 1 74 ? -35.984 -22.546 43.600 1.00 51.62 74 LEU A CA 1
ATOM 569 C C . LEU A 1 74 ? -36.159 -22.633 42.072 1.00 51.62 74 LEU A C 1
ATOM 571 O O . LEU A 1 74 ? -35.230 -22.311 41.337 1.00 51.62 74 LEU A O 1
ATOM 575 N N . LEU A 1 75 ? -37.354 -22.978 41.578 1.00 52.44 75 LEU A N 1
ATOM 576 C CA . LEU A 1 75 ? -37.642 -23.033 40.137 1.00 52.44 75 LEU A CA 1
ATOM 577 C C . LEU A 1 75 ? -37.895 -21.650 39.513 1.00 52.44 75 LEU A C 1
ATOM 579 O O . LEU A 1 75 ? -37.471 -21.408 38.387 1.00 52.44 75 LEU A O 1
ATOM 583 N N . VAL A 1 76 ? -38.511 -20.711 40.239 1.00 53.34 76 VAL A N 1
ATOM 584 C CA . VAL A 1 76 ? -38.745 -19.345 39.722 1.00 53.34 76 VAL A CA 1
ATOM 585 C C . VAL A 1 76 ? -37.481 -18.477 39.816 1.00 53.34 76 VAL A C 1
ATOM 587 O O . VAL A 1 76 ? -37.230 -17.667 38.926 1.00 53.34 76 VAL A O 1
ATOM 590 N N . ALA A 1 77 ? -36.623 -18.696 40.821 1.00 50.97 77 ALA A N 1
ATOM 591 C CA . ALA A 1 77 ? -35.315 -18.037 40.909 1.00 50.97 77 ALA A CA 1
ATOM 592 C C . ALA A 1 77 ? -34.322 -18.518 39.829 1.00 50.97 77 ALA A C 1
ATOM 594 O O . ALA A 1 77 ? -33.440 -17.760 39.432 1.00 50.97 77 ALA A O 1
ATOM 595 N N . SER A 1 78 ? -34.496 -19.739 39.307 1.00 52.66 78 SER A N 1
ATOM 596 C CA . SER A 1 78 ? -33.697 -20.275 38.196 1.00 52.66 78 SER A CA 1
ATOM 597 C C . SER A 1 78 ? -34.131 -19.760 36.816 1.00 52.66 78 SER A C 1
ATOM 599 O O . SER A 1 78 ? -33.373 -19.907 35.860 1.00 52.66 78 SER A O 1
ATOM 601 N N . LEU A 1 79 ? -35.328 -19.174 36.680 1.00 50.31 79 LEU A N 1
ATOM 602 C CA . LEU A 1 79 ? -35.860 -18.731 35.384 1.00 50.31 79 LEU A CA 1
ATOM 603 C C . LEU A 1 79 ? -35.577 -17.245 35.082 1.00 50.31 79 LEU A C 1
ATOM 605 O O . LEU A 1 79 ? -35.710 -16.814 33.941 1.00 50.31 79 LEU A O 1
ATOM 609 N N . VAL A 1 80 ? -35.148 -16.459 36.078 1.00 50.00 80 VAL A N 1
ATOM 610 C CA . VAL A 1 80 ? -34.863 -15.015 35.923 1.00 50.00 80 VAL A CA 1
ATOM 611 C C . VAL A 1 80 ? -33.383 -14.727 35.618 1.00 50.00 80 VAL A C 1
ATOM 613 O O . VAL A 1 80 ? -33.054 -13.652 35.127 1.00 50.00 80 VAL A O 1
ATOM 616 N N . THR A 1 81 ? -32.473 -15.684 35.809 1.00 52.91 81 THR A N 1
ATOM 617 C CA . THR A 1 81 ? -31.036 -15.510 35.513 1.00 52.91 81 THR A CA 1
ATOM 618 C C . THR A 1 81 ? -30.644 -15.795 34.059 1.00 52.91 81 THR A C 1
ATOM 620 O O . THR A 1 81 ? -29.493 -15.572 33.696 1.00 52.91 81 THR A O 1
ATOM 623 N N . PHE A 1 82 ? -31.573 -16.228 33.198 1.00 50.75 82 PHE A N 1
ATOM 624 C CA . PHE A 1 82 ? -31.275 -16.570 31.797 1.00 50.75 82 PHE A CA 1
ATOM 625 C C . PHE A 1 82 ? -31.567 -15.446 30.782 1.00 50.75 82 PHE A C 1
ATOM 627 O O . PHE A 1 82 ? -31.428 -15.639 29.577 1.00 50.75 82 PHE A O 1
ATOM 634 N N . ALA A 1 83 ? -31.962 -14.257 31.241 1.00 58.31 83 ALA A N 1
ATOM 635 C CA . ALA A 1 83 ? -32.315 -13.135 30.377 1.00 58.31 83 ALA A CA 1
ATOM 636 C C . ALA A 1 83 ? -31.324 -11.979 30.559 1.00 58.31 83 ALA A C 1
ATOM 638 O O . ALA A 1 83 ? -31.592 -11.098 31.368 1.00 58.31 83 ALA A O 1
ATOM 639 N N . SER A 1 84 ? -30.183 -12.008 29.848 1.00 61.06 84 SER A N 1
ATOM 640 C CA . SER A 1 84 ? -29.405 -10.843 29.342 1.00 61.06 84 SER A CA 1
ATOM 641 C C . SER A 1 84 ? -27.952 -11.223 28.994 1.00 61.06 84 SER A C 1
ATOM 643 O O . SER A 1 84 ? -27.008 -10.672 29.550 1.00 61.06 84 SER A O 1
ATOM 645 N N . ALA A 1 85 ? -27.737 -12.147 28.058 1.00 63.84 85 ALA A N 1
ATOM 646 C CA . ALA A 1 85 ? -26.440 -12.279 27.389 1.00 63.84 85 ALA A CA 1
ATOM 647 C C . ALA A 1 85 ? -26.605 -11.843 25.929 1.00 63.84 85 ALA A C 1
ATOM 649 O O . ALA A 1 85 ? -26.646 -12.666 25.019 1.00 63.84 85 ALA A O 1
ATOM 650 N N . ALA A 1 86 ? -26.776 -10.537 25.702 1.00 70.44 86 ALA A N 1
ATOM 651 C CA . ALA A 1 86 ? -26.646 -9.999 24.354 1.00 70.44 86 ALA A CA 1
ATOM 652 C C . ALA A 1 86 ? -25.162 -10.099 23.959 1.00 70.44 86 ALA A C 1
ATOM 654 O O . ALA A 1 86 ? -24.313 -9.615 24.714 1.00 70.44 86 ALA A O 1
ATOM 655 N N . PRO A 1 87 ? -24.810 -10.730 22.826 1.00 68.69 87 PRO A N 1
ATOM 656 C CA . PRO A 1 87 ? -23.428 -10.752 22.379 1.00 68.69 87 PRO A CA 1
ATOM 657 C C . PRO A 1 87 ? -22.975 -9.310 22.139 1.00 68.69 87 PRO A C 1
ATOM 659 O O . PRO A 1 87 ? -23.620 -8.555 21.410 1.00 68.69 87 PRO A O 1
ATOM 662 N N . ALA A 1 88 ? -21.868 -8.914 22.767 1.00 69.12 88 ALA A N 1
ATOM 663 C CA . ALA A 1 88 ? -21.228 -7.647 22.460 1.00 69.12 88 ALA A CA 1
ATOM 664 C C . ALA A 1 88 ? -20.764 -7.695 20.999 1.00 69.12 88 ALA A C 1
ATOM 666 O O . ALA A 1 88 ? -19.824 -8.418 20.664 1.00 69.12 88 ALA A O 1
ATOM 667 N N . VAL A 1 89 ? -21.429 -6.937 20.125 1.00 65.19 89 VAL A N 1
ATOM 668 C CA . VAL A 1 89 ? -20.949 -6.686 18.765 1.00 65.19 89 VAL A CA 1
ATOM 669 C C . VAL A 1 89 ? -19.670 -5.870 18.908 1.00 65.19 89 VAL A C 1
ATOM 671 O O . VAL A 1 89 ? -19.710 -4.653 19.082 1.00 65.19 89 VAL A O 1
ATOM 674 N N . ARG A 1 90 ? -18.515 -6.539 18.911 1.00 60.66 90 ARG A N 1
ATOM 675 C CA . ARG A 1 90 ? -17.241 -5.835 18.796 1.00 60.66 90 ARG A CA 1
ATOM 676 C C . ARG A 1 90 ? -17.178 -5.259 17.392 1.00 60.66 90 ARG A C 1
ATOM 678 O O . ARG A 1 90 ? -17.181 -6.011 16.420 1.00 60.66 90 ARG A O 1
ATOM 685 N N . ALA A 1 91 ? -17.140 -3.933 17.294 1.00 69.25 91 ALA A N 1
ATOM 686 C CA . ALA A 1 91 ? -16.769 -3.277 16.053 1.00 69.25 91 ALA A CA 1
ATOM 687 C C . ALA A 1 91 ? -15.428 -3.867 15.596 1.00 69.25 91 ALA A C 1
ATOM 689 O O . ALA A 1 91 ? -14.484 -3.939 16.387 1.00 69.25 91 ALA A O 1
ATOM 690 N N . ALA A 1 92 ? -15.373 -4.354 14.357 1.00 78.19 92 ALA A N 1
ATOM 691 C CA . ALA A 1 92 ? -14.132 -4.856 13.794 1.00 78.19 92 ALA A CA 1
ATOM 692 C C . ALA A 1 92 ? -13.111 -3.713 13.799 1.00 78.19 92 ALA A C 1
ATOM 694 O O . ALA A 1 92 ? -13.384 -2.630 13.280 1.00 78.19 92 ALA A O 1
ATOM 695 N N . GLU A 1 93 ? -11.957 -3.940 14.421 1.00 86.12 93 GLU A N 1
ATOM 696 C CA . GLU A 1 93 ? -10.891 -2.944 14.457 1.00 86.12 93 GLU A CA 1
ATOM 697 C C . GLU A 1 93 ? -10.430 -2.652 13.019 1.00 86.12 93 GLU A C 1
ATOM 699 O O . GLU A 1 93 ? -10.208 -3.609 12.261 1.00 86.12 93 GLU A O 1
ATOM 704 N N . PRO A 1 94 ? -10.273 -1.372 12.628 1.00 94.62 94 PRO A N 1
ATOM 705 C CA . PRO A 1 94 ? -9.907 -1.013 11.265 1.00 94.62 94 PRO A CA 1
ATOM 706 C C . PRO A 1 94 ? -8.635 -1.744 10.833 1.00 94.62 94 PRO A C 1
ATOM 708 O O . PRO A 1 94 ? -7.680 -1.900 11.590 1.00 94.62 94 PRO A O 1
ATOM 711 N N . THR A 1 95 ? -8.644 -2.224 9.595 1.00 97.19 95 THR A N 1
ATOM 712 C CA . THR A 1 95 ? -7.565 -3.024 9.007 1.00 97.19 95 THR A CA 1
ATOM 713 C C . THR A 1 95 ? -6.988 -2.319 7.791 1.00 97.19 95 THR A C 1
ATOM 715 O O . THR A 1 95 ? -7.690 -1.565 7.119 1.00 97.19 95 THR A O 1
ATOM 718 N N . VAL A 1 96 ? -5.720 -2.571 7.470 1.00 97.81 96 VAL A N 1
ATOM 719 C CA . VAL A 1 96 ? -5.080 -2.044 6.255 1.00 97.81 96 VAL A CA 1
ATOM 720 C C . VAL A 1 96 ? -5.683 -2.629 4.974 1.00 97.81 96 VAL A C 1
ATOM 722 O O . VAL A 1 96 ? -5.583 -1.998 3.926 1.00 97.81 96 VAL A O 1
ATOM 725 N N . ALA A 1 97 ? -6.365 -3.779 5.040 1.00 97.62 97 ALA A N 1
ATOM 726 C CA . ALA A 1 97 ? -7.015 -4.365 3.869 1.00 97.62 97 ALA A CA 1
ATOM 727 C C . ALA A 1 97 ? -7.956 -3.358 3.177 1.00 97.62 97 ALA A C 1
ATOM 729 O O . ALA A 1 97 ? -8.735 -2.650 3.826 1.00 97.62 97 ALA A O 1
ATOM 730 N N . GLY A 1 98 ? -7.868 -3.288 1.850 1.00 97.12 98 GLY A N 1
ATOM 731 C CA . GLY A 1 98 ? -8.614 -2.336 1.031 1.00 97.12 98 GLY A CA 1
ATOM 732 C C . GLY A 1 98 ? -7.735 -1.530 0.081 1.00 97.12 98 GLY A C 1
ATOM 733 O O . GLY A 1 98 ? -6.559 -1.836 -0.123 1.00 97.12 98 GLY A O 1
ATOM 734 N N . LEU A 1 99 ? -8.347 -0.523 -0.539 1.00 98.44 99 LEU A N 1
ATOM 735 C CA . LEU A 1 99 ? -7.739 0.286 -1.586 1.00 98.44 99 LEU A CA 1
ATOM 736 C C . LEU A 1 99 ? -7.243 1.625 -1.029 1.00 98.44 99 LEU A C 1
ATOM 738 O O . LEU A 1 99 ? -7.948 2.300 -0.278 1.00 98.44 99 LEU A O 1
ATOM 742 N N . TRP A 1 100 ? -6.039 2.006 -1.432 1.00 98.69 100 TRP A N 1
ATOM 743 C CA . TRP A 1 100 ? -5.330 3.182 -0.947 1.00 98.69 100 TRP A CA 1
ATOM 744 C C . TRP A 1 100 ? -4.781 3.999 -2.101 1.00 98.69 100 TRP A C 1
ATOM 746 O O . TRP A 1 100 ? -4.386 3.443 -3.121 1.00 98.69 100 TRP A O 1
ATOM 756 N N . GLU A 1 101 ? -4.713 5.309 -1.925 1.00 98.38 101 GLU A N 1
ATOM 757 C CA . GLU A 1 101 ? -4.185 6.248 -2.901 1.00 98.38 101 GLU A CA 1
ATOM 758 C C . GLU A 1 101 ? -2.997 7.011 -2.324 1.00 98.38 101 GLU A C 1
ATOM 760 O O . GLU A 1 101 ? -3.092 7.616 -1.252 1.00 98.38 101 GLU A O 1
ATOM 765 N N . LYS A 1 102 ? -1.901 7.037 -3.084 1.00 97.06 102 LYS A N 1
ATOM 766 C CA . LYS A 1 102 ? -0.833 8.018 -2.903 1.00 97.06 102 LYS A CA 1
ATOM 767 C C . LYS A 1 102 ? -1.072 9.180 -3.854 1.00 97.06 102 LYS A C 1
ATOM 769 O O . LYS A 1 102 ? -1.273 8.965 -5.054 1.00 97.06 102 LYS A O 1
ATOM 774 N N . LYS A 1 103 ? -0.991 10.399 -3.332 1.00 95.75 103 LYS A N 1
ATOM 775 C CA . LYS A 1 103 ? -0.981 11.626 -4.129 1.00 95.75 103 LYS A CA 1
ATOM 776 C C . LYS A 1 103 ? 0.377 12.293 -4.032 1.00 95.75 103 LYS A C 1
ATOM 778 O O . LYS A 1 103 ? 1.062 12.168 -3.025 1.00 95.75 103 LYS A O 1
ATOM 783 N N . ASP A 1 104 ? 0.733 13.000 -5.087 1.00 92.38 104 ASP A N 1
ATOM 784 C CA . ASP A 1 104 ? 1.824 13.955 -5.058 1.00 92.38 104 ASP A CA 1
ATOM 785 C C . ASP A 1 104 ? 1.364 15.179 -4.259 1.00 92.38 104 ASP A C 1
ATOM 787 O O . ASP A 1 104 ? 0.347 15.786 -4.595 1.00 92.38 104 ASP A O 1
ATOM 791 N N . GLU A 1 105 ? 2.065 15.516 -3.177 1.00 90.44 105 GLU A N 1
ATOM 792 C CA . GLU A 1 105 ? 1.640 16.594 -2.273 1.00 90.44 105 GLU A CA 1
ATOM 793 C C . GLU A 1 105 ? 1.672 17.969 -2.952 1.00 90.44 105 GLU A C 1
ATOM 795 O O . GLU A 1 105 ? 0.817 18.808 -2.678 1.00 90.44 105 GLU A O 1
ATOM 800 N N . ALA A 1 106 ? 2.613 18.185 -3.879 1.00 91.31 106 ALA A N 1
ATOM 801 C CA . ALA A 1 106 ? 2.781 19.459 -4.570 1.00 91.31 106 ALA A CA 1
ATOM 802 C C . ALA A 1 106 ? 1.700 19.704 -5.637 1.00 91.31 106 ALA A C 1
ATOM 804 O O . ALA A 1 106 ? 1.167 20.805 -5.744 1.00 91.31 106 ALA A O 1
ATOM 805 N N . SER A 1 107 ? 1.375 18.689 -6.442 1.00 92.44 107 SER A N 1
ATOM 806 C CA . SER A 1 107 ? 0.424 18.807 -7.557 1.00 92.44 107 SER A CA 1
ATOM 807 C C . SER A 1 107 ? -0.983 18.292 -7.247 1.00 92.44 107 SER A C 1
ATOM 809 O O . SER A 1 107 ? -1.899 18.520 -8.037 1.00 92.44 107 SER A O 1
ATOM 811 N N . GLY A 1 108 ? -1.170 17.553 -6.151 1.00 93.19 108 GLY A N 1
ATOM 812 C CA . GLY A 1 108 ? -2.428 16.893 -5.789 1.00 93.19 108 GLY A CA 1
ATOM 813 C C . GLY A 1 108 ? -2.822 15.722 -6.698 1.00 93.19 108 GLY A C 1
ATOM 814 O O . GLY A 1 108 ? -3.902 15.148 -6.527 1.00 93.19 108 GLY A O 1
ATOM 815 N N . LYS A 1 109 ? -1.978 15.355 -7.671 1.00 93.12 109 LYS A N 1
ATOM 816 C CA . LYS A 1 109 ? -2.259 14.287 -8.638 1.00 93.12 109 LYS A CA 1
ATOM 817 C C . LYS A 1 109 ? -2.057 12.915 -8.010 1.00 93.12 109 LYS A C 1
ATOM 819 O O . LYS A 1 109 ? -1.110 12.693 -7.258 1.00 93.12 109 LYS A O 1
ATOM 824 N N . SER A 1 110 ? -2.920 11.971 -8.365 1.00 95.06 110 SER A N 1
ATOM 825 C CA . SER A 1 110 ? -2.771 10.567 -7.991 1.00 95.06 110 SER A CA 1
ATOM 826 C C . SER A 1 110 ? -1.498 9.984 -8.604 1.00 95.06 110 SER A C 1
ATOM 828 O O . SER A 1 110 ? -1.292 10.056 -9.813 1.00 95.06 110 SER A O 1
ATOM 830 N N . MET A 1 111 ? -0.644 9.401 -7.767 1.00 93.31 111 MET A N 1
ATOM 831 C CA . MET A 1 111 ? 0.585 8.730 -8.201 1.00 93.31 111 MET A CA 1
ATOM 832 C C . MET A 1 111 ? 0.372 7.233 -8.405 1.00 93.31 111 MET A C 1
ATOM 834 O O . MET A 1 111 ? 1.016 6.614 -9.247 1.00 93.31 111 MET A O 1
ATOM 838 N N . GLY A 1 112 ? -0.529 6.636 -7.631 1.00 95.19 112 GLY A N 1
ATOM 839 C CA . GLY A 1 112 ? -0.778 5.204 -7.664 1.00 95.19 112 GLY A CA 1
ATOM 840 C C . GLY A 1 112 ? -1.900 4.825 -6.720 1.00 95.19 112 GLY A C 1
ATOM 841 O O . GLY A 1 112 ? -2.075 5.453 -5.671 1.00 95.19 112 GLY A O 1
ATOM 842 N N . TRP A 1 113 ? -2.652 3.796 -7.102 1.00 98.19 113 TRP A N 1
ATOM 843 C CA . TRP A 1 113 ? -3.558 3.113 -6.188 1.00 98.19 113 TRP A CA 1
ATOM 844 C C . TRP A 1 113 ? -2.997 1.750 -5.825 1.00 98.19 113 TRP A C 1
ATOM 846 O O . TRP A 1 113 ? -2.491 1.028 -6.687 1.00 98.19 113 TRP A O 1
ATOM 856 N N . PHE A 1 114 ? -3.141 1.384 -4.559 1.00 98.44 114 PHE A N 1
ATOM 857 C CA . PHE A 1 114 ? -2.565 0.182 -3.982 1.00 98.44 114 PHE A CA 1
ATOM 858 C C . PHE A 1 114 ? -3.640 -0.611 -3.259 1.00 98.44 114 PHE A C 1
ATOM 860 O O . PHE A 1 114 ? -4.388 -0.070 -2.446 1.00 98.44 114 PHE A O 1
ATOM 867 N N . LEU A 1 115 ? -3.725 -1.898 -3.571 1.00 98.56 115 LEU A N 1
ATOM 868 C CA . LEU A 1 115 ? -4.641 -2.823 -2.926 1.00 98.56 115 LEU A CA 1
ATOM 869 C C . LEU A 1 115 ? -3.872 -3.635 -1.891 1.00 98.56 115 LEU A C 1
ATOM 871 O O . LEU A 1 115 ? -2.936 -4.349 -2.249 1.00 98.56 115 LEU A O 1
ATOM 875 N N . PHE A 1 116 ? -4.304 -3.561 -0.636 1.00 98.56 116 PHE A N 1
ATOM 876 C CA . PHE A 1 116 ? -3.832 -4.453 0.414 1.00 98.56 116 PHE A CA 1
ATOM 877 C C . PHE A 1 116 ? -4.818 -5.582 0.654 1.00 98.56 116 PHE A C 1
ATOM 879 O O . PHE A 1 116 ? -6.029 -5.360 0.762 1.00 98.56 116 PHE A O 1
ATOM 886 N N . VAL A 1 117 ? -4.281 -6.788 0.795 1.00 97.88 117 VAL A N 1
ATOM 887 C CA . VAL A 1 117 ? -5.038 -7.977 1.182 1.00 97.88 117 VAL A CA 1
ATOM 888 C C . VAL A 1 117 ? -4.339 -8.710 2.311 1.00 97.88 117 VAL A C 1
ATOM 890 O O . VAL A 1 117 ? -3.123 -8.625 2.469 1.00 97.88 117 VAL A O 1
ATOM 893 N N . GLU A 1 118 ? -5.130 -9.441 3.084 1.00 97.31 118 GLU A N 1
ATOM 894 C CA . GLU A 1 118 ? -4.644 -10.357 4.105 1.00 97.31 118 GLU A CA 1
ATOM 895 C C . GLU A 1 118 ? -4.673 -11.792 3.568 1.00 97.31 118 GLU A C 1
ATOM 897 O O . GLU A 1 118 ? -5.647 -12.208 2.932 1.00 97.31 118 GLU A O 1
ATOM 902 N N . ARG A 1 119 ? -3.628 -12.566 3.862 1.00 95.69 119 ARG A N 1
ATOM 903 C CA . ARG A 1 119 ? -3.606 -14.021 3.717 1.00 95.69 119 ARG A CA 1
ATOM 904 C C . ARG A 1 119 ? -2.957 -14.627 4.954 1.00 95.69 119 ARG A C 1
ATOM 906 O O . ARG A 1 119 ? -1.780 -14.393 5.208 1.00 95.69 119 ARG A O 1
ATOM 913 N N . ASN A 1 120 ? -3.716 -15.420 5.707 1.00 94.94 120 ASN A N 1
ATOM 914 C CA . ASN A 1 120 ? -3.232 -16.128 6.898 1.00 94.94 120 ASN A CA 1
ATOM 915 C C . ASN A 1 120 ? -2.551 -15.197 7.927 1.00 94.94 120 ASN A C 1
ATOM 917 O O . ASN A 1 120 ? -1.468 -15.506 8.417 1.00 94.94 120 ASN A O 1
ATOM 921 N N . GLY A 1 121 ? -3.141 -14.030 8.215 1.00 95.06 121 GLY A N 1
ATOM 922 C CA . GLY A 1 121 ? -2.576 -13.048 9.149 1.00 95.06 121 GLY A CA 1
ATOM 923 C C . GLY A 1 121 ? -1.403 -12.217 8.611 1.00 95.06 121 GLY A C 1
ATOM 924 O O . GLY A 1 121 ? -0.912 -11.333 9.314 1.00 95.06 121 GLY A O 1
ATOM 925 N N . VAL A 1 122 ? -0.966 -12.458 7.371 1.00 97.94 122 VAL A N 1
ATOM 926 C CA . VAL A 1 122 ? 0.086 -11.689 6.697 1.00 97.94 122 VAL A CA 1
ATOM 927 C C . VAL A 1 122 ? -0.534 -10.791 5.637 1.00 97.94 122 VAL A C 1
ATOM 929 O O . VAL A 1 122 ? -1.339 -11.233 4.818 1.00 97.94 122 VAL A O 1
ATOM 932 N N . PHE A 1 123 ? -0.143 -9.522 5.636 1.00 98.50 123 PHE A N 1
ATOM 933 C CA . PHE A 1 123 ? -0.622 -8.535 4.682 1.00 98.50 123 PHE A CA 1
ATOM 934 C C . PHE A 1 123 ? 0.385 -8.326 3.550 1.00 98.50 123 PHE A C 1
ATOM 936 O O . PHE A 1 123 ? 1.604 -8.292 3.756 1.00 98.50 123 PHE A O 1
ATOM 943 N N . GLU A 1 124 ? -0.144 -8.149 2.344 1.00 98.25 124 GLU A N 1
ATOM 944 C CA . GLU A 1 124 ? 0.616 -7.746 1.164 1.00 98.25 124 GLU A CA 1
ATOM 945 C C . GLU A 1 124 ? -0.085 -6.600 0.431 1.00 98.25 124 GLU A C 1
ATOM 947 O O . GLU A 1 124 ? -1.312 -6.494 0.469 1.00 98.25 124 GLU A O 1
ATOM 952 N N . GLY A 1 125 ? 0.701 -5.748 -0.227 1.00 98.25 125 GLY A N 1
ATOM 953 C CA . GLY A 1 125 ? 0.244 -4.602 -1.007 1.00 98.25 125 GLY A CA 1
ATOM 954 C C . GLY A 1 125 ? 0.660 -4.728 -2.469 1.00 98.25 125 GLY A C 1
ATOM 955 O O . GLY A 1 125 ? 1.828 -4.987 -2.772 1.00 98.25 125 GLY A O 1
ATOM 956 N N . ALA A 1 126 ? -0.290 -4.523 -3.379 1.00 98.31 126 ALA A N 1
ATOM 957 C CA . ALA A 1 126 ? -0.082 -4.620 -4.819 1.00 98.31 126 ALA A CA 1
ATOM 958 C C . ALA A 1 126 ? -0.534 -3.359 -5.559 1.00 98.31 126 ALA A C 1
ATOM 960 O O . ALA A 1 126 ? -1.473 -2.686 -5.132 1.00 98.31 126 ALA A O 1
ATOM 961 N N . PHE A 1 127 ? 0.097 -3.055 -6.695 1.00 97.75 127 PHE A N 1
ATOM 962 C CA . PHE A 1 127 ? -0.358 -1.966 -7.562 1.00 97.75 127 PHE A CA 1
ATOM 963 C C . PHE A 1 127 ? -1.727 -2.307 -8.160 1.00 97.75 127 PHE A C 1
ATOM 965 O O . PHE A 1 127 ? -1.876 -3.282 -8.896 1.00 97.75 127 PHE A O 1
ATOM 972 N N . ALA A 1 128 ? -2.725 -1.486 -7.854 1.00 97.69 128 ALA A N 1
ATOM 973 C CA . ALA A 1 128 ? -4.099 -1.649 -8.315 1.00 97.69 128 ALA A CA 1
ATOM 974 C C . ALA A 1 128 ? -4.436 -0.737 -9.499 1.00 97.69 128 ALA A C 1
ATOM 976 O O . ALA A 1 128 ? -5.252 -1.098 -10.346 1.00 97.69 128 ALA A O 1
ATOM 977 N N . LYS A 1 129 ? -3.802 0.437 -9.565 1.00 96.00 129 LYS A N 1
ATOM 978 C CA . LYS A 1 129 ? -3.911 1.373 -10.685 1.00 96.00 129 LYS A CA 1
ATOM 979 C C . LYS A 1 129 ? -2.627 2.184 -10.795 1.00 96.00 129 LYS A C 1
ATOM 981 O O . LYS A 1 129 ? -2.140 2.704 -9.791 1.00 96.00 129 LYS A O 1
ATOM 986 N N . LEU A 1 130 ? -2.103 2.292 -12.010 1.00 93.94 130 LEU A N 1
ATOM 987 C CA . LEU A 1 130 ? -0.933 3.105 -12.325 1.00 93.94 130 LEU A CA 1
ATOM 988 C C . LEU A 1 130 ? -1.382 4.403 -12.993 1.00 93.94 130 LEU A C 1
ATOM 990 O O . LEU A 1 130 ? -2.314 4.400 -13.798 1.00 93.94 130 LEU A O 1
ATOM 994 N N . PHE A 1 131 ? -0.706 5.498 -12.666 1.00 91.56 131 PHE A N 1
ATOM 995 C CA . PHE A 1 131 ? -0.898 6.792 -13.309 1.00 91.56 131 PHE A CA 1
ATOM 996 C C . PHE A 1 131 ? 0.377 7.120 -14.082 1.00 91.56 131 PHE A C 1
ATOM 998 O O . PHE A 1 131 ? 1.346 7.622 -13.517 1.00 91.56 131 PHE A O 1
ATOM 1005 N N . ALA A 1 132 ? 0.384 6.760 -15.366 1.00 83.88 132 ALA A N 1
ATOM 1006 C CA . ALA A 1 132 ? 1.507 7.000 -16.263 1.00 83.88 132 ALA A CA 1
ATOM 1007 C C . ALA A 1 132 ? 1.761 8.505 -16.429 1.00 83.88 132 ALA A C 1
ATOM 1009 O O . ALA A 1 132 ? 0.822 9.294 -16.587 1.00 83.88 132 ALA A O 1
ATOM 1010 N N . ARG A 1 133 ? 3.033 8.909 -16.417 1.00 80.75 133 ARG A N 1
ATOM 1011 C CA . ARG A 1 133 ? 3.436 10.250 -16.843 1.00 80.75 133 ARG A CA 1
ATOM 1012 C C . ARG A 1 133 ? 3.475 10.298 -18.375 1.00 80.75 133 ARG A C 1
ATOM 1014 O O . ARG A 1 133 ? 3.579 9.254 -19.022 1.00 80.75 133 ARG A O 1
ATOM 1021 N N . PRO A 1 134 ? 3.389 11.491 -18.988 1.00 81.12 134 PRO A N 1
ATOM 1022 C CA . PRO A 1 134 ? 3.566 11.620 -20.429 1.00 81.12 134 PRO A CA 1
ATOM 1023 C C . PRO A 1 134 ? 4.900 11.002 -20.870 1.00 81.12 134 PRO A C 1
ATOM 1025 O O . PRO A 1 134 ? 5.952 11.414 -20.389 1.00 81.12 134 PRO A O 1
ATOM 1028 N N . GLY A 1 135 ? 4.843 10.014 -21.766 1.00 81.25 135 GLY A N 1
ATOM 1029 C CA . GLY A 1 135 ? 6.015 9.276 -22.254 1.00 81.25 135 GLY A CA 1
ATOM 1030 C C . GLY A 1 135 ? 6.287 7.937 -21.556 1.00 81.25 135 GLY A C 1
ATOM 1031 O O . GLY A 1 135 ? 7.100 7.168 -22.062 1.00 81.25 135 GLY A O 1
ATOM 1032 N N . ASP A 1 136 ? 5.595 7.615 -20.459 1.00 81.88 136 ASP A N 1
ATOM 1033 C CA . ASP A 1 136 ? 5.734 6.313 -19.801 1.00 81.88 136 ASP A CA 1
ATOM 1034 C C . ASP A 1 136 ? 5.012 5.205 -20.586 1.00 81.88 136 ASP A C 1
ATOM 1036 O O . ASP A 1 136 ? 3.942 5.408 -21.170 1.00 81.88 136 ASP A O 1
ATOM 1040 N N . ALA A 1 137 ? 5.565 3.990 -20.541 1.00 81.62 137 ALA A N 1
ATOM 1041 C CA . ALA A 1 137 ? 4.864 2.805 -21.019 1.00 81.62 137 ALA A CA 1
ATOM 1042 C C . ALA A 1 137 ? 3.577 2.570 -20.191 1.00 81.62 137 ALA A C 1
ATOM 1044 O O . ALA A 1 137 ? 3.601 2.758 -18.975 1.00 81.62 137 ALA A O 1
ATOM 1045 N N . PRO A 1 138 ? 2.467 2.096 -20.792 1.00 79.06 138 PRO A N 1
ATOM 1046 C CA . PRO A 1 138 ? 1.198 1.910 -20.077 1.00 79.06 138 PRO A CA 1
ATOM 1047 C C . PRO A 1 138 ? 1.259 0.923 -18.900 1.00 79.06 138 PRO A C 1
ATOM 1049 O O . PRO A 1 138 ? 0.520 1.067 -17.928 1.00 79.06 138 PRO A O 1
ATOM 1052 N N . ASN A 1 139 ? 2.121 -0.092 -18.987 1.00 84.69 139 ASN A N 1
ATOM 1053 C CA . ASN A 1 139 ? 2.335 -1.078 -17.930 1.00 84.69 139 ASN A CA 1
ATOM 1054 C C . ASN A 1 139 ? 3.813 -1.498 -17.912 1.00 84.69 139 ASN A C 1
ATOM 1056 O O . ASN A 1 139 ? 4.170 -2.512 -18.518 1.00 84.69 139 ASN A O 1
ATOM 1060 N N . PRO A 1 140 ? 4.693 -0.692 -17.296 1.00 91.31 140 PRO A N 1
ATOM 1061 C CA . PRO A 1 140 ? 6.109 -1.015 -17.225 1.00 91.31 140 PRO A CA 1
ATOM 1062 C C . PRO A 1 140 ? 6.328 -2.261 -16.358 1.00 91.31 140 PRO A C 1
ATOM 1064 O O . PRO A 1 140 ? 5.462 -2.670 -15.584 1.00 91.31 140 PRO A O 1
ATOM 1067 N N . THR A 1 141 ? 7.501 -2.869 -16.482 1.00 94.25 141 THR A N 1
ATOM 1068 C CA . THR A 1 141 ? 7.910 -4.038 -15.693 1.00 94.25 141 THR A CA 1
ATOM 1069 C C . THR A 1 141 ? 9.019 -3.670 -14.713 1.00 94.25 141 THR A C 1
ATOM 1071 O O . THR A 1 141 ? 9.821 -2.785 -15.011 1.00 94.25 141 THR A O 1
ATOM 1074 N N . CYS A 1 142 ? 9.147 -4.384 -13.591 1.00 94.19 142 CYS A N 1
ATOM 1075 C CA . CYS A 1 142 ? 10.293 -4.205 -12.693 1.00 94.19 142 CYS A CA 1
ATOM 1076 C C . CYS A 1 142 ? 11.557 -4.890 -13.247 1.00 94.19 142 CYS A C 1
ATOM 1078 O O . CYS A 1 142 ? 11.879 -6.022 -12.882 1.00 94.19 142 CYS A O 1
ATOM 1080 N N . ALA A 1 143 ? 12.274 -4.224 -14.152 1.00 93.94 143 ALA A N 1
ATOM 1081 C CA . ALA A 1 143 ? 13.495 -4.775 -14.752 1.00 93.94 143 ALA A CA 1
ATOM 1082 C C . ALA A 1 143 ? 14.660 -4.891 -13.747 1.00 93.94 143 ALA A C 1
ATOM 1084 O O . ALA A 1 143 ? 15.462 -5.820 -13.846 1.00 93.94 143 ALA A O 1
ATOM 1085 N N . GLY A 1 144 ? 14.731 -3.968 -12.777 1.00 92.94 144 GLY A N 1
ATOM 1086 C CA . GLY A 1 144 ? 15.777 -3.930 -11.748 1.00 92.94 144 GLY A CA 1
ATOM 1087 C C . GLY A 1 144 ? 15.569 -4.904 -10.585 1.00 92.94 144 GLY A C 1
ATOM 1088 O O . GLY A 1 144 ? 16.521 -5.200 -9.870 1.00 92.94 144 GLY A O 1
ATOM 1089 N N . CYS A 1 145 ? 14.352 -5.433 -10.390 1.00 94.75 145 CYS A N 1
ATOM 1090 C CA . CYS A 1 145 ? 14.071 -6.388 -9.316 1.00 94.75 145 CYS A CA 1
ATOM 1091 C C . CYS A 1 145 ? 14.969 -7.630 -9.440 1.00 94.75 145 CYS A C 1
ATOM 1093 O O . CYS A 1 145 ? 15.156 -8.173 -10.530 1.00 94.75 145 CYS A O 1
ATOM 1095 N N . THR A 1 146 ? 15.495 -8.103 -8.312 1.00 92.31 146 THR A N 1
ATOM 1096 C CA . THR A 1 146 ? 16.426 -9.244 -8.250 1.00 92.31 146 THR A CA 1
ATOM 1097 C C . THR A 1 146 ? 15.775 -10.545 -7.779 1.00 92.31 146 THR A C 1
ATOM 1099 O O . THR A 1 146 ? 16.415 -11.594 -7.816 1.00 92.31 146 THR A O 1
ATOM 1102 N N . ASP A 1 147 ? 14.510 -10.493 -7.361 1.00 92.38 147 ASP A N 1
ATOM 1103 C CA . ASP A 1 147 ? 13.746 -11.631 -6.850 1.00 92.38 147 ASP A CA 1
ATOM 1104 C C . ASP A 1 147 ? 12.691 -12.137 -7.855 1.00 92.38 147 ASP A C 1
ATOM 1106 O O . ASP A 1 147 ? 12.781 -11.896 -9.061 1.00 92.38 147 ASP A O 1
ATOM 1110 N N . ASP A 1 148 ? 11.668 -12.846 -7.365 1.00 94.25 148 ASP A N 1
ATOM 1111 C CA . ASP A 1 148 ? 10.550 -13.381 -8.154 1.00 94.25 148 ASP A CA 1
ATOM 1112 C C . ASP A 1 148 ? 9.736 -12.307 -8.901 1.00 94.25 148 ASP A C 1
ATOM 1114 O O . ASP A 1 148 ? 8.888 -12.635 -9.730 1.00 94.25 148 ASP A O 1
ATOM 1118 N N . ARG A 1 149 ? 9.983 -11.022 -8.624 1.00 95.75 149 ARG A N 1
ATOM 1119 C CA . ARG A 1 149 ? 9.331 -9.880 -9.275 1.00 95.75 149 ARG A CA 1
ATOM 1120 C C . ARG A 1 149 ? 10.106 -9.349 -10.474 1.00 95.75 149 ARG A C 1
ATOM 1122 O O . ARG A 1 149 ? 9.640 -8.412 -11.125 1.00 95.75 149 ARG A O 1
ATOM 1129 N N . ARG A 1 150 ? 11.273 -9.916 -10.792 1.00 96.12 150 ARG A N 1
ATOM 1130 C CA . ARG A 1 150 ? 12.049 -9.519 -11.970 1.00 96.12 150 ARG A CA 1
ATOM 1131 C C . ARG A 1 150 ? 11.213 -9.649 -13.240 1.00 96.12 150 ARG A C 1
ATOM 1133 O O . ARG A 1 150 ? 10.656 -10.705 -13.523 1.00 96.12 150 ARG A O 1
ATOM 1140 N N . ASN A 1 151 ? 11.150 -8.567 -14.011 1.00 95.00 151 ASN A N 1
ATOM 1141 C CA . ASN A 1 151 ? 10.344 -8.439 -15.229 1.00 95.00 151 ASN A CA 1
ATOM 1142 C C . ASN A 1 151 ? 8.830 -8.636 -15.023 1.00 95.00 151 ASN A C 1
ATOM 1144 O O . ASN A 1 151 ? 8.088 -8.739 -16.000 1.00 95.00 151 ASN A O 1
ATOM 1148 N N . ALA A 1 152 ? 8.341 -8.652 -13.779 1.00 94.81 152 ALA A N 1
ATOM 1149 C CA . ALA A 1 152 ? 6.911 -8.683 -13.524 1.00 94.81 152 ALA A CA 1
ATOM 1150 C C . ALA A 1 152 ? 6.282 -7.333 -13.926 1.00 94.81 152 ALA A C 1
ATOM 1152 O O . ALA A 1 152 ? 6.869 -6.282 -13.635 1.00 94.81 152 ALA A O 1
ATOM 1153 N N . PRO A 1 153 ? 5.102 -7.329 -14.576 1.00 95.38 153 PRO A N 1
ATOM 1154 C CA . PRO A 1 153 ? 4.358 -6.101 -14.845 1.00 95.38 153 PRO A CA 1
ATOM 1155 C C . PRO A 1 153 ? 4.012 -5.391 -13.542 1.00 95.38 153 PRO A C 1
ATOM 1157 O O . PRO A 1 153 ? 3.556 -6.048 -12.609 1.00 95.38 153 PRO A O 1
ATOM 1160 N N . LEU A 1 154 ? 4.190 -4.068 -13.472 1.00 95.12 154 LEU A N 1
ATOM 1161 C CA . LEU A 1 154 ? 3.906 -3.324 -12.246 1.00 95.12 154 LEU A CA 1
ATOM 1162 C C . LEU A 1 154 ? 2.444 -3.483 -11.841 1.00 95.12 154 LEU A C 1
ATOM 1164 O O . LEU A 1 154 ? 2.172 -3.751 -10.674 1.00 95.12 154 LEU A O 1
ATOM 1168 N N . LEU A 1 155 ? 1.503 -3.389 -12.786 1.00 96.12 155 LEU A N 1
ATOM 1169 C CA . LEU A 1 155 ? 0.088 -3.588 -12.489 1.00 96.12 155 LEU A CA 1
ATOM 1170 C C . LEU A 1 155 ? -0.159 -5.011 -11.959 1.00 96.12 155 LEU A C 1
ATOM 1172 O O . LEU A 1 155 ? 0.100 -6.004 -12.636 1.00 96.12 155 LEU A O 1
ATOM 1176 N N . GLY A 1 156 ? -0.689 -5.111 -10.738 1.00 96.38 156 GLY A N 1
ATOM 1177 C CA . GLY A 1 156 ? -0.934 -6.381 -10.061 1.00 96.38 156 GLY A CA 1
ATOM 1178 C C . GLY A 1 156 ? 0.310 -7.052 -9.471 1.00 96.38 156 GLY A C 1
ATOM 1179 O O . GLY A 1 156 ? 0.200 -8.181 -8.986 1.00 96.38 156 GLY A O 1
ATOM 1180 N N . MET A 1 157 ? 1.479 -6.409 -9.482 1.00 97.19 157 MET A N 1
ATOM 1181 C CA . MET A 1 157 ? 2.656 -6.884 -8.754 1.00 97.19 157 MET A CA 1
ATOM 1182 C C . MET A 1 157 ? 2.554 -6.528 -7.270 1.00 97.19 157 MET A C 1
ATOM 1184 O O . MET A 1 157 ? 2.251 -5.393 -6.906 1.00 97.19 157 MET A O 1
ATOM 1188 N N . SER A 1 158 ? 2.846 -7.510 -6.415 1.00 97.38 158 SER A N 1
ATOM 1189 C CA . SER A 1 158 ? 2.967 -7.329 -4.965 1.00 97.38 158 SER A CA 1
ATOM 1190 C C . SER A 1 158 ? 4.322 -6.697 -4.646 1.00 97.38 158 SER A C 1
ATOM 1192 O O . SER A 1 158 ? 5.359 -7.332 -4.847 1.00 97.38 158 SER A O 1
ATOM 1194 N N . PHE A 1 159 ? 4.329 -5.447 -4.191 1.00 97.44 159 PHE A N 1
ATOM 1195 C CA . PHE A 1 159 ? 5.553 -4.684 -3.922 1.00 97.44 159 PHE A CA 1
ATOM 1196 C C . PHE A 1 159 ? 5.825 -4.515 -2.428 1.00 97.44 159 PHE A C 1
ATOM 1198 O O . PHE A 1 159 ? 6.989 -4.407 -2.058 1.00 97.44 159 PHE A O 1
ATOM 1205 N N . ILE A 1 160 ? 4.787 -4.594 -1.587 1.00 98.19 160 ILE A N 1
ATOM 1206 C CA . ILE A 1 160 ? 4.891 -4.687 -0.126 1.00 98.19 160 ILE A CA 1
ATOM 1207 C C . ILE A 1 160 ? 4.492 -6.097 0.303 1.00 98.19 160 ILE A C 1
ATOM 1209 O O . ILE A 1 160 ? 3.415 -6.564 -0.065 1.00 98.19 160 ILE A O 1
ATOM 1213 N N . ARG A 1 161 ? 5.326 -6.778 1.090 1.00 98.00 161 ARG A N 1
ATOM 1214 C CA . ARG A 1 161 ? 5.095 -8.168 1.519 1.00 98.00 161 ARG A CA 1
ATOM 1215 C C . ARG A 1 161 ? 5.423 -8.364 2.995 1.00 98.00 161 ARG A C 1
ATOM 1217 O O . ARG A 1 161 ? 6.135 -7.559 3.590 1.00 98.00 161 ARG A O 1
ATOM 1224 N N . ASN A 1 162 ? 4.951 -9.481 3.550 1.00 98.00 162 ASN A N 1
ATOM 1225 C CA . ASN A 1 162 ? 5.291 -9.975 4.891 1.00 98.00 162 ASN A CA 1
ATOM 1226 C C . ASN A 1 162 ? 4.898 -9.044 6.050 1.00 98.00 162 ASN A C 1
ATOM 1228 O O . ASN A 1 162 ? 5.476 -9.125 7.130 1.00 98.00 162 ASN A O 1
ATOM 1232 N N . MET A 1 163 ? 3.910 -8.173 5.845 1.00 98.44 163 MET A N 1
ATOM 1233 C CA . MET A 1 163 ? 3.473 -7.225 6.866 1.00 98.44 163 MET A CA 1
ATOM 1234 C C . MET A 1 163 ? 2.651 -7.956 7.934 1.00 98.44 163 MET A C 1
ATOM 1236 O O . MET A 1 163 ? 1.604 -8.528 7.630 1.00 98.44 163 MET A O 1
ATOM 1240 N N . GLN A 1 164 ? 3.103 -7.929 9.184 1.00 98.19 164 GLN A N 1
ATOM 1241 C CA . GLN A 1 164 ? 2.446 -8.602 10.309 1.00 98.19 164 GLN A CA 1
ATOM 1242 C C . GLN A 1 164 ? 1.738 -7.581 11.190 1.00 98.19 164 GLN A C 1
ATOM 1244 O O . GLN A 1 164 ? 2.350 -6.602 11.610 1.00 98.19 164 GLN A O 1
ATOM 1249 N N . ARG A 1 165 ? 0.452 -7.800 11.467 1.00 97.75 165 ARG A N 1
ATOM 1250 C CA . ARG A 1 165 ? -0.384 -6.846 12.203 1.00 97.75 165 ARG A CA 1
ATOM 1251 C C . ARG A 1 165 ? -0.185 -6.943 13.719 1.00 97.75 165 ARG A C 1
ATOM 1253 O O . ARG A 1 165 ? -0.275 -8.023 14.292 1.00 97.75 165 ARG A O 1
ATOM 1260 N N . SER A 1 166 ? -0.047 -5.787 14.361 1.00 96.44 166 SER A N 1
ATOM 1261 C CA . SER A 1 166 ? -0.107 -5.570 15.808 1.00 96.44 166 SER A CA 1
ATOM 1262 C C . SER A 1 166 ? -0.988 -4.344 16.095 1.00 96.44 166 SER A C 1
ATOM 1264 O O . SER A 1 166 ? -0.535 -3.196 16.068 1.00 96.44 166 SER A O 1
ATOM 1266 N N . GLY A 1 167 ? -2.292 -4.578 16.286 1.00 95.62 167 GLY A N 1
ATOM 1267 C CA . GLY A 1 167 ? -3.304 -3.518 16.393 1.00 95.62 167 GLY A CA 1
ATOM 1268 C C . GLY A 1 167 ? -3.371 -2.661 15.124 1.00 95.62 167 GLY A C 1
ATOM 1269 O O . GLY A 1 167 ? -3.685 -3.160 14.038 1.00 95.62 167 GLY A O 1
ATOM 1270 N N . LEU A 1 168 ? -3.015 -1.381 15.253 1.00 97.12 168 LEU A N 1
ATOM 1271 C CA . LEU A 1 168 ? -2.928 -0.422 14.145 1.00 97.12 168 LEU A CA 1
ATOM 1272 C C . LEU A 1 168 ? -1.542 -0.361 13.480 1.00 97.12 168 LEU A C 1
ATOM 1274 O O . LEU A 1 168 ? -1.370 0.352 12.490 1.00 97.12 168 LEU A O 1
ATOM 1278 N N . ARG A 1 169 ? -0.549 -1.083 14.005 1.00 98.00 169 ARG A N 1
ATOM 1279 C CA . ARG A 1 169 ? 0.801 -1.158 13.438 1.00 98.00 169 ARG A CA 1
ATOM 1280 C C . ARG A 1 169 ? 0.979 -2.433 12.631 1.00 98.00 169 ARG A C 1
ATOM 1282 O O . ARG A 1 169 ? 0.364 -3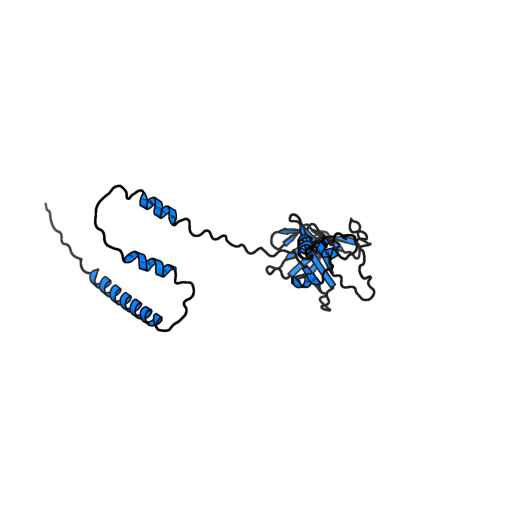.456 12.922 1.00 98.00 169 ARG A O 1
ATOM 1289 N N . TYR A 1 170 ? 1.828 -2.358 11.619 1.00 98.44 170 TYR A N 1
ATOM 1290 C CA . TYR A 1 170 ? 2.208 -3.489 10.794 1.00 98.44 170 TYR A CA 1
ATOM 1291 C C . TYR A 1 170 ? 3.721 -3.467 10.629 1.00 98.44 170 TYR A C 1
ATOM 1293 O O . TYR A 1 170 ? 4.268 -2.480 10.142 1.00 98.44 170 TYR A O 1
ATOM 1301 N N . ASP A 1 171 ? 4.393 -4.544 11.006 1.00 97.81 171 ASP A N 1
ATOM 1302 C CA . ASP A 1 171 ? 5.854 -4.601 11.079 1.00 97.81 171 ASP A CA 1
ATOM 1303 C C . ASP A 1 171 ? 6.388 -5.848 10.344 1.00 97.81 171 ASP A C 1
ATOM 1305 O O . ASP A 1 171 ? 5.618 -6.627 9.777 1.00 97.81 171 ASP A O 1
ATOM 1309 N N . ASN A 1 172 ? 7.713 -6.030 10.337 1.00 97.12 172 ASN A N 1
ATOM 1310 C CA . ASN A 1 172 ? 8.433 -7.169 9.735 1.00 97.12 172 ASN A CA 1
ATOM 1311 C C . ASN A 1 172 ? 8.281 -7.341 8.215 1.00 97.12 172 ASN A C 1
ATOM 1313 O O . ASN A 1 172 ? 8.716 -8.353 7.661 1.00 97.12 172 ASN A O 1
ATOM 1317 N N . GLY A 1 173 ? 7.704 -6.354 7.533 1.00 97.81 173 GLY A N 1
ATOM 1318 C CA . GLY A 1 173 ? 7.539 -6.408 6.094 1.00 97.81 173 GLY A CA 1
ATOM 1319 C C . GLY A 1 173 ? 8.747 -5.907 5.318 1.00 97.81 173 GLY A C 1
ATOM 1320 O O . GLY A 1 173 ? 9.746 -5.420 5.859 1.00 97.81 173 GLY A O 1
ATOM 1321 N N . ASN A 1 174 ? 8.625 -6.007 4.003 1.00 97.19 174 ASN A N 1
ATOM 1322 C CA . ASN A 1 174 ? 9.557 -5.420 3.056 1.00 97.19 174 ASN A CA 1
ATOM 1323 C C . ASN A 1 174 ? 8.807 -4.718 1.926 1.00 97.19 174 ASN A C 1
ATOM 1325 O O . ASN A 1 174 ? 7.650 -5.031 1.643 1.00 97.19 174 ASN A O 1
ATOM 1329 N N . ILE A 1 175 ? 9.478 -3.755 1.304 1.00 97.25 175 ILE A N 1
ATOM 1330 C CA . ILE A 1 175 ? 8.991 -3.011 0.147 1.00 97.25 175 ILE A CA 1
ATOM 1331 C C . ILE A 1 175 ? 10.079 -2.994 -0.921 1.00 97.25 175 ILE A C 1
ATOM 1333 O O . ILE A 1 175 ? 11.236 -2.737 -0.607 1.00 97.25 175 ILE A O 1
ATOM 1337 N N . VAL A 1 176 ? 9.723 -3.284 -2.171 1.00 96.12 176 VAL A N 1
ATOM 1338 C CA . VAL A 1 176 ? 10.634 -3.091 -3.308 1.00 96.12 176 VAL A CA 1
ATOM 1339 C C . VAL A 1 176 ? 10.320 -1.781 -4.006 1.00 96.12 176 VAL A C 1
ATOM 1341 O O . VAL A 1 176 ? 9.150 -1.480 -4.258 1.00 96.12 176 VAL A O 1
ATOM 1344 N N . ASP A 1 177 ? 11.357 -1.019 -4.337 1.00 93.50 177 ASP A N 1
ATOM 1345 C CA . ASP A 1 177 ? 11.225 0.080 -5.282 1.00 93.50 177 ASP A CA 1
ATOM 1346 C C . ASP A 1 177 ? 11.336 -0.481 -6.709 1.00 93.50 177 ASP A C 1
ATOM 1348 O O . ASP A 1 177 ? 12.367 -1.039 -7.081 1.00 93.50 177 ASP A O 1
ATOM 1352 N N . PRO A 1 178 ? 10.282 -0.383 -7.538 1.00 92.38 178 PRO A N 1
ATOM 1353 C CA . PRO A 1 178 ? 10.311 -0.938 -8.886 1.00 92.38 178 PRO A CA 1
ATOM 1354 C C . PRO A 1 178 ? 11.264 -0.215 -9.848 1.00 92.38 178 PRO A C 1
ATOM 1356 O O . PRO A 1 178 ? 11.503 -0.721 -10.945 1.00 92.38 178 PRO A O 1
ATOM 1359 N N . ARG A 1 179 ? 11.760 0.976 -9.484 1.00 88.75 179 ARG A N 1
ATOM 1360 C CA . ARG A 1 179 ? 12.622 1.804 -10.340 1.00 88.75 179 ARG A CA 1
ATOM 1361 C C . ARG A 1 179 ? 14.042 1.264 -10.406 1.00 88.75 179 ARG A C 1
ATOM 1363 O O . ARG A 1 179 ? 14.647 1.287 -11.472 1.00 88.75 179 ARG A O 1
ATOM 1370 N N . ASP A 1 180 ? 14.555 0.782 -9.282 1.00 91.12 180 ASP A N 1
ATOM 1371 C CA . ASP A 1 180 ? 15.922 0.276 -9.150 1.00 91.12 180 ASP A CA 1
ATOM 1372 C C . ASP A 1 180 ? 15.981 -1.186 -8.668 1.00 91.12 180 ASP A C 1
ATOM 1374 O O . ASP A 1 180 ? 17.020 -1.826 -8.793 1.00 91.12 180 ASP A O 1
ATOM 1378 N N . GLY A 1 181 ? 14.864 -1.744 -8.187 1.00 93.81 181 GLY A N 1
ATOM 1379 C CA . GLY A 1 181 ? 14.776 -3.101 -7.656 1.00 93.81 181 GLY A CA 1
ATOM 1380 C C . GLY A 1 181 ? 15.256 -3.249 -6.215 1.00 93.81 181 GLY A C 1
ATOM 1381 O O . GLY A 1 181 ? 15.313 -4.376 -5.714 1.00 93.81 181 GLY A O 1
ATOM 1382 N N . THR A 1 182 ? 15.597 -2.151 -5.536 1.00 93.62 182 THR A N 1
ATOM 138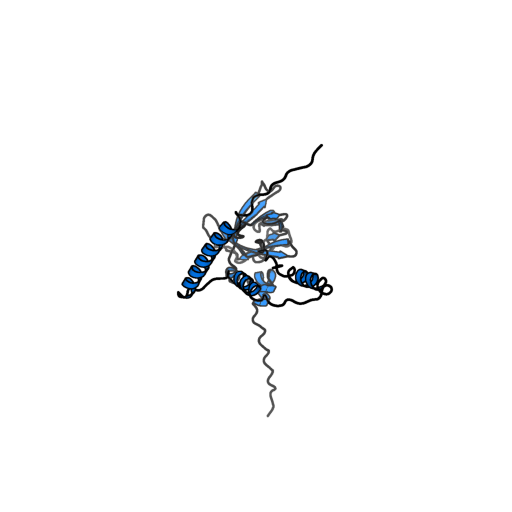3 C CA . THR A 1 182 ? 16.103 -2.190 -4.165 1.00 93.62 182 THR A CA 1
ATOM 1384 C C . THR A 1 182 ? 14.992 -2.616 -3.209 1.00 93.62 182 THR A C 1
ATOM 1386 O O . THR A 1 182 ? 13.887 -2.069 -3.216 1.00 93.62 182 THR A O 1
ATOM 1389 N N . VAL A 1 183 ? 15.287 -3.600 -2.355 1.00 95.00 183 VAL A N 1
ATOM 1390 C CA . VAL A 1 183 ? 14.363 -4.085 -1.324 1.00 95.00 183 VAL A CA 1
ATOM 1391 C C . VAL A 1 183 ? 14.710 -3.453 0.021 1.00 95.00 183 VAL A C 1
ATOM 1393 O O . VAL A 1 183 ? 15.791 -3.665 0.569 1.00 95.00 183 VAL A O 1
ATOM 1396 N N . TYR A 1 184 ? 13.758 -2.717 0.579 1.00 95.44 184 TYR A N 1
ATOM 1397 C CA . TYR A 1 184 ? 13.844 -2.062 1.878 1.00 95.44 184 TYR A CA 1
ATOM 1398 C C . TYR A 1 184 ? 13.034 -2.820 2.925 1.00 95.44 184 TYR A C 1
ATOM 1400 O O . TYR A 1 184 ? 12.060 -3.510 2.608 1.00 95.44 184 TYR A O 1
ATOM 1408 N N . ARG A 1 185 ? 13.385 -2.641 4.201 1.00 97.38 185 ARG A N 1
ATOM 1409 C CA . ARG A 1 185 ? 12.476 -3.016 5.290 1.00 97.38 185 ARG A CA 1
ATOM 1410 C C . ARG A 1 185 ? 11.310 -2.040 5.329 1.00 97.38 185 ARG A C 1
ATOM 1412 O O . ARG A 1 185 ? 11.487 -0.860 5.030 1.00 97.38 185 ARG A O 1
ATOM 1419 N N . ALA A 1 186 ? 10.135 -2.537 5.698 1.00 97.94 186 ALA A N 1
ATOM 1420 C CA . ALA A 1 186 ? 8.921 -1.744 5.730 1.00 97.94 186 ALA A CA 1
ATOM 1421 C C . ALA A 1 186 ? 8.150 -1.917 7.040 1.00 97.94 186 ALA A C 1
ATOM 1423 O O . ALA A 1 186 ? 8.053 -3.016 7.590 1.00 97.94 186 ALA A O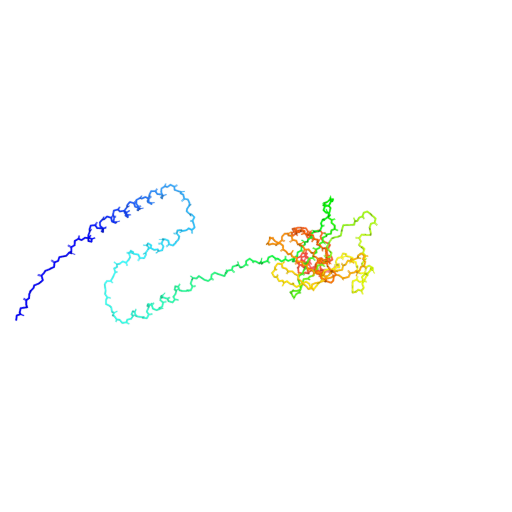 1
ATOM 1424 N N . MET A 1 187 ? 7.565 -0.818 7.502 1.00 98.06 187 MET A N 1
ATOM 1425 C CA . MET A 1 187 ? 6.533 -0.811 8.537 1.00 98.06 187 MET A CA 1
ATOM 1426 C C . MET A 1 187 ? 5.383 0.099 8.106 1.00 98.06 187 MET A C 1
ATOM 1428 O O . MET A 1 187 ? 5.579 1.021 7.316 1.00 98.06 187 MET A O 1
ATOM 1432 N N . MET A 1 188 ? 4.180 -0.146 8.618 1.00 98.56 188 MET A N 1
ATOM 1433 C CA . MET A 1 188 ? 3.017 0.697 8.362 1.00 98.56 188 MET A CA 1
ATOM 1434 C C . MET A 1 188 ? 2.278 1.024 9.652 1.00 98.56 188 MET A C 1
ATOM 1436 O O . MET A 1 188 ? 2.250 0.232 10.592 1.00 98.56 188 MET A O 1
ATOM 1440 N N . THR A 1 189 ? 1.649 2.192 9.691 1.00 98.38 189 THR A N 1
ATOM 1441 C CA . THR A 1 189 ? 0.761 2.603 10.780 1.00 98.38 189 THR A CA 1
ATOM 1442 C C . THR A 1 189 ? -0.555 3.089 10.197 1.00 98.38 189 THR A C 1
ATOM 1444 O O . THR A 1 189 ? -0.574 3.958 9.328 1.00 98.38 189 THR A O 1
ATOM 1447 N N . LEU A 1 190 ? -1.651 2.508 10.672 1.00 98.62 190 LEU A N 1
ATOM 1448 C CA . LEU A 1 190 ? -3.010 2.872 10.306 1.00 98.62 190 LEU A CA 1
ATOM 1449 C C . LEU A 1 190 ? -3.559 3.883 11.315 1.00 98.62 190 LEU A C 1
ATOM 1451 O O . LEU A 1 190 ? -3.405 3.711 12.524 1.00 98.62 190 LEU A O 1
ATOM 1455 N N . SER A 1 191 ? -4.219 4.934 10.840 1.00 98.25 191 SER A N 1
ATOM 1456 C CA . SER A 1 191 ? -4.916 5.863 11.725 1.00 98.25 191 SER A CA 1
ATOM 1457 C C . SER A 1 191 ? -6.105 5.185 12.429 1.00 98.25 191 SER A C 1
ATOM 1459 O O . SER A 1 191 ? -6.699 4.256 11.877 1.00 98.25 191 SER A O 1
ATOM 1461 N N . PRO A 1 192 ? -6.510 5.646 13.627 1.00 96.50 192 PRO A N 1
ATOM 1462 C CA . PRO A 1 192 ? -7.628 5.046 14.365 1.00 96.50 192 PRO A CA 1
ATOM 1463 C C . PRO A 1 192 ? -8.976 5.067 13.627 1.00 96.50 192 PRO A C 1
ATOM 1465 O O . PRO A 1 192 ? -9.816 4.207 13.865 1.00 96.50 192 PRO A O 1
ATOM 1468 N N . ASP A 1 193 ? -9.184 6.024 12.720 1.00 96.38 193 ASP A N 1
ATOM 1469 C CA . ASP A 1 193 ? -10.365 6.110 11.845 1.00 96.38 193 ASP A CA 1
ATOM 1470 C C . ASP A 1 193 ? -10.252 5.231 10.579 1.00 96.38 193 ASP A C 1
ATOM 1472 O O . ASP A 1 193 ? -11.175 5.152 9.762 1.00 96.38 193 ASP A O 1
ATOM 1476 N N . GLY A 1 194 ? -9.101 4.582 10.391 1.00 97.12 194 GLY A N 1
ATOM 1477 C CA . GLY A 1 194 ? -8.777 3.755 9.243 1.00 97.12 194 GLY A CA 1
ATOM 1478 C C . GLY A 1 194 ? -8.572 4.520 7.935 1.00 97.12 194 GLY A C 1
ATOM 1479 O O . GLY A 1 194 ? -8.450 3.859 6.909 1.00 97.12 194 GLY A O 1
ATOM 1480 N N . GLN A 1 195 ? -8.546 5.857 7.921 1.00 97.94 195 GLN A N 1
ATOM 1481 C CA . GLN A 1 195 ? -8.543 6.659 6.686 1.00 97.94 195 GLN A CA 1
ATOM 1482 C C . GLN A 1 195 ? -7.151 7.032 6.166 1.00 97.94 195 GLN A C 1
ATOM 1484 O O . GLN A 1 195 ? -7.010 7.424 5.004 1.00 97.94 195 GLN A O 1
ATOM 1489 N N . VAL A 1 196 ? -6.121 6.919 7.002 1.00 98.44 196 VAL A N 1
ATOM 1490 C CA . VAL A 1 196 ? -4.744 7.296 6.683 1.00 98.44 196 VAL A CA 1
ATOM 1491 C C . VAL A 1 196 ? -3.815 6.129 6.979 1.00 98.44 196 VAL A C 1
ATOM 1493 O O . VAL A 1 196 ? -3.852 5.550 8.063 1.00 98.44 196 VAL A O 1
ATOM 1496 N N . LEU A 1 197 ? -2.973 5.795 6.008 1.00 98.75 197 LEU A N 1
ATOM 1497 C CA . LEU A 1 197 ? -1.930 4.790 6.141 1.00 98.75 197 LEU A CA 1
ATOM 1498 C C . LEU A 1 197 ? -0.585 5.473 5.958 1.00 98.75 197 LEU A C 1
ATOM 1500 O O . LEU A 1 197 ? -0.298 5.992 4.883 1.00 98.75 197 LEU A O 1
ATOM 1504 N N . THR A 1 198 ? 0.239 5.453 6.996 1.00 98.44 198 THR A N 1
ATOM 1505 C CA . THR A 1 198 ? 1.641 5.854 6.889 1.00 98.44 198 THR A CA 1
ATOM 1506 C C . THR A 1 198 ? 2.464 4.616 6.581 1.00 98.44 198 THR A C 1
ATOM 1508 O O . THR A 1 198 ? 2.440 3.659 7.354 1.00 98.44 198 THR A O 1
ATOM 1511 N N . VAL A 1 199 ? 3.187 4.628 5.466 1.00 98.12 199 VAL A N 1
ATOM 1512 C CA . VAL A 1 199 ? 4.085 3.555 5.029 1.00 98.12 199 VAL A CA 1
ATOM 1513 C C . VAL A 1 199 ? 5.515 4.058 5.154 1.00 98.12 199 VAL A C 1
ATOM 1515 O O . VAL A 1 199 ? 5.859 5.062 4.541 1.00 98.12 199 VAL A O 1
ATOM 1518 N N . ARG A 1 200 ? 6.353 3.363 5.924 1.00 97.44 200 ARG A N 1
ATOM 1519 C CA . ARG A 1 200 ? 7.771 3.699 6.090 1.00 97.44 200 ARG A CA 1
ATOM 1520 C C . ARG A 1 200 ? 8.644 2.647 5.433 1.00 97.44 200 ARG A C 1
ATOM 1522 O O . ARG A 1 200 ? 8.584 1.487 5.838 1.00 97.44 200 ARG A O 1
ATOM 1529 N N . GLY A 1 201 ? 9.492 3.056 4.494 1.00 96.44 201 GLY A N 1
ATOM 1530 C CA . GLY A 1 201 ? 10.588 2.242 3.958 1.00 96.44 201 GLY A CA 1
ATOM 1531 C C . GLY A 1 201 ? 11.925 2.672 4.565 1.00 96.44 201 GLY A C 1
ATOM 1532 O O . GLY A 1 201 ? 12.165 3.869 4.715 1.00 96.44 201 GLY A O 1
ATOM 1533 N N . TYR A 1 202 ? 12.793 1.731 4.947 1.00 95.88 202 TYR A N 1
ATOM 1534 C CA . TYR A 1 202 ? 14.073 2.055 5.593 1.00 95.88 202 TYR A CA 1
ATOM 1535 C C . TYR A 1 202 ? 15.190 1.035 5.320 1.00 95.88 202 TYR A C 1
ATOM 1537 O O . TYR A 1 202 ? 14.945 -0.154 5.084 1.00 95.88 202 TYR A O 1
ATOM 1545 N N . LEU A 1 203 ? 16.438 1.510 5.396 1.00 90.31 203 LEU A N 1
ATOM 1546 C CA . LEU A 1 203 ? 17.658 0.698 5.330 1.00 90.31 203 LEU A CA 1
ATOM 1547 C C . LEU A 1 203 ? 18.250 0.550 6.727 1.00 90.31 203 LEU A C 1
ATOM 1549 O O . LEU A 1 203 ? 18.485 1.536 7.420 1.00 90.31 203 LEU A O 1
ATOM 1553 N N . GLY A 1 204 ? 18.530 -0.679 7.163 1.00 86.62 204 GLY A N 1
ATOM 1554 C CA . GLY A 1 204 ? 19.036 -0.869 8.521 1.00 86.62 204 GLY A CA 1
ATOM 1555 C C . GLY A 1 204 ? 17.975 -0.428 9.538 1.00 86.62 204 GLY A C 1
ATOM 1556 O O . GLY A 1 204 ? 16.933 -1.066 9.627 1.00 86.62 204 GLY A O 1
ATOM 1557 N N . ILE A 1 205 ? 18.205 0.620 10.318 1.00 83.81 205 ILE A N 1
ATOM 1558 C CA . ILE A 1 205 ? 17.278 1.034 11.383 1.00 83.81 205 ILE A CA 1
ATOM 1559 C C . ILE A 1 205 ? 16.117 1.910 10.862 1.00 83.81 205 ILE A C 1
ATOM 1561 O O . ILE A 1 205 ? 16.329 2.698 9.945 1.00 83.81 205 ILE A O 1
ATOM 1565 N N . PRO A 1 206 ? 14.907 1.856 11.464 1.00 84.56 206 PRO A N 1
ATOM 1566 C CA . PRO A 1 206 ? 13.750 2.665 11.041 1.00 84.56 206 PRO A CA 1
ATOM 1567 C C . PRO A 1 206 ? 13.973 4.183 11.021 1.00 84.56 206 PRO A C 1
ATOM 1569 O O . PRO A 1 206 ? 13.277 4.896 10.300 1.00 84.56 206 PRO A O 1
ATOM 1572 N N . LEU A 1 207 ? 14.942 4.674 11.803 1.00 87.25 207 LEU A N 1
ATOM 1573 C CA . LEU A 1 207 ? 15.326 6.087 11.850 1.00 87.25 207 LEU A CA 1
ATOM 1574 C C . LEU A 1 207 ? 15.934 6.578 10.522 1.00 87.25 207 LEU A C 1
ATOM 1576 O O . LEU A 1 207 ? 15.855 7.762 10.219 1.00 87.25 207 LEU A O 1
ATOM 1580 N N . LEU A 1 208 ? 16.511 5.674 9.724 1.00 88.06 208 LEU A N 1
ATOM 1581 C CA . LEU A 1 208 ? 17.129 5.962 8.426 1.00 88.06 208 LEU A CA 1
ATOM 1582 C C . LEU A 1 208 ? 16.189 5.529 7.292 1.00 88.06 208 LEU A C 1
ATOM 1584 O O . LEU A 1 208 ? 16.484 4.623 6.508 1.00 88.06 208 LEU A O 1
ATOM 1588 N N . GLY A 1 209 ? 15.010 6.144 7.252 1.00 90.94 209 GLY A N 1
ATOM 1589 C CA . GLY A 1 209 ? 13.956 5.817 6.298 1.00 90.94 209 GLY A CA 1
ATOM 1590 C C . GLY A 1 209 ? 13.115 7.016 5.896 1.00 90.94 209 GLY A C 1
ATOM 1591 O O . GLY A 1 209 ? 13.299 8.120 6.404 1.00 90.94 209 GLY A O 1
ATOM 1592 N N . GLN A 1 210 ? 12.168 6.775 4.997 1.00 93.75 210 GLN A N 1
ATOM 1593 C CA . GLN A 1 210 ? 11.223 7.776 4.513 1.00 93.75 210 GLN A CA 1
ATOM 1594 C C . GLN A 1 210 ? 9.792 7.299 4.732 1.00 93.75 210 GLN A C 1
ATOM 1596 O O . GLN A 1 210 ? 9.495 6.113 4.568 1.00 93.75 210 GLN A O 1
ATOM 1601 N N . ASP A 1 211 ? 8.938 8.245 5.118 1.00 95.50 211 ASP A N 1
ATOM 1602 C CA . ASP A 1 211 ? 7.507 8.036 5.288 1.00 95.50 211 ASP A CA 1
ATOM 1603 C C . ASP A 1 211 ? 6.754 8.492 4.046 1.00 95.50 211 ASP A C 1
ATOM 1605 O O . ASP A 1 211 ? 7.069 9.511 3.438 1.00 95.50 211 ASP A O 1
ATOM 1609 N N . GLU A 1 212 ? 5.707 7.749 3.728 1.00 96.12 212 GLU A N 1
ATOM 1610 C CA . GLU A 1 212 ? 4.750 8.042 2.678 1.00 96.12 212 GLU A CA 1
ATOM 1611 C C . GLU A 1 212 ? 3.345 7.979 3.276 1.00 96.12 212 GLU A C 1
ATOM 1613 O O . GLU A 1 212 ? 3.016 7.039 4.004 1.00 96.12 212 GLU A O 1
ATOM 1618 N N . VAL A 1 213 ? 2.504 8.969 2.977 1.00 97.25 213 VAL A N 1
ATOM 1619 C CA . VAL A 1 213 ? 1.153 9.068 3.549 1.00 97.25 213 VAL A CA 1
ATOM 1620 C C . VAL A 1 213 ? 0.111 8.772 2.484 1.00 97.25 213 VAL A C 1
ATOM 1622 O O . VAL A 1 213 ? -0.026 9.498 1.500 1.00 97.25 213 VAL A O 1
ATOM 1625 N N . TRP A 1 214 ? -0.649 7.697 2.676 1.00 98.38 214 TRP A N 1
ATOM 1626 C CA . TRP A 1 214 ? -1.683 7.253 1.744 1.00 98.38 214 TRP A CA 1
ATOM 1627 C C . TRP A 1 214 ? -3.070 7.456 2.343 1.00 98.38 214 TRP A C 1
ATOM 1629 O O . TRP A 1 214 ? -3.273 7.380 3.559 1.00 98.38 214 TRP A O 1
ATOM 1639 N N . LYS A 1 215 ? -4.046 7.720 1.475 1.00 98.38 215 LYS A N 1
ATOM 1640 C CA . LYS A 1 215 ? -5.445 7.939 1.853 1.00 98.38 215 LYS A CA 1
ATOM 1641 C C . LYS A 1 215 ? -6.299 6.763 1.421 1.00 98.38 215 LYS A C 1
ATOM 1643 O O . LYS A 1 215 ? -6.117 6.233 0.326 1.00 98.38 215 LYS A O 1
ATOM 1648 N N . ARG A 1 216 ? -7.225 6.344 2.281 1.00 98.44 216 ARG A N 1
ATOM 1649 C CA . ARG A 1 216 ? -8.156 5.269 1.946 1.00 98.44 216 ARG A CA 1
ATOM 1650 C C . ARG A 1 216 ? -9.089 5.722 0.831 1.00 98.44 216 ARG A C 1
ATOM 1652 O O . ARG A 1 216 ? -9.635 6.822 0.877 1.00 98.44 216 ARG A O 1
ATOM 1659 N N . LEU A 1 217 ? -9.296 4.848 -0.145 1.00 98.25 217 LEU A N 1
ATOM 1660 C CA . LEU A 1 217 ? -10.314 5.029 -1.166 1.00 98.25 217 LEU A CA 1
ATOM 1661 C C . LEU A 1 217 ? -11.621 4.334 -0.761 1.00 98.25 217 LEU A C 1
ATOM 1663 O O . LEU A 1 217 ? -11.587 3.288 -0.105 1.00 98.25 217 LEU A O 1
ATOM 1667 N N . PRO A 1 218 ? -12.781 4.886 -1.161 1.00 96.50 218 PRO A N 1
ATOM 1668 C CA . PRO A 1 218 ? -14.066 4.235 -0.940 1.00 96.50 218 PRO A CA 1
ATOM 1669 C C . PRO A 1 218 ? -14.179 2.951 -1.771 1.00 96.50 218 PRO A C 1
ATOM 1671 O O . PRO A 1 218 ? -13.584 2.836 -2.843 1.00 96.50 218 PRO A O 1
ATOM 1674 N N . ASP A 1 219 ? -15.018 2.009 -1.335 1.00 92.19 219 ASP A N 1
ATOM 1675 C CA . ASP A 1 219 ? -15.240 0.746 -2.058 1.00 92.19 219 ASP A CA 1
ATOM 1676 C C . ASP A 1 219 ? -15.739 0.954 -3.502 1.00 92.19 219 ASP A C 1
ATOM 1678 O O . ASP A 1 219 ? -15.445 0.142 -4.377 1.00 92.19 219 ASP A O 1
ATOM 1682 N N . SER A 1 220 ? -16.433 2.060 -3.793 1.00 94.69 220 SER A N 1
ATOM 1683 C CA . SER A 1 220 ? -16.873 2.408 -5.153 1.00 94.69 220 SER A CA 1
ATOM 1684 C C . SER A 1 220 ? -15.708 2.598 -6.134 1.00 94.69 220 SER A C 1
ATOM 1686 O O . SER A 1 220 ? -15.853 2.316 -7.327 1.00 94.69 220 SER A O 1
ATOM 1688 N N . ALA A 1 221 ? -14.527 2.996 -5.648 1.00 96.44 221 ALA A N 1
ATOM 1689 C CA . ALA A 1 221 ? -13.325 3.147 -6.466 1.00 96.44 221 ALA A CA 1
ATOM 1690 C C . ALA A 1 221 ? -12.808 1.803 -7.011 1.00 96.44 221 ALA A C 1
ATOM 1692 O O . ALA A 1 221 ? -12.130 1.779 -8.038 1.00 96.44 221 ALA A O 1
ATOM 1693 N N . MET A 1 222 ? -13.188 0.672 -6.399 1.00 93.94 222 MET A N 1
ATOM 1694 C CA . MET A 1 222 ? -12.822 -0.670 -6.872 1.00 93.94 222 MET A CA 1
ATOM 1695 C C . MET A 1 222 ? -13.329 -0.967 -8.288 1.00 93.94 222 MET A C 1
ATOM 1697 O O . MET A 1 222 ? -12.758 -1.810 -8.970 1.00 93.94 222 MET A O 1
ATOM 1701 N N . THR A 1 223 ? -14.362 -0.262 -8.759 1.00 93.88 223 THR A N 1
ATOM 1702 C CA . THR A 1 223 ? -14.876 -0.389 -10.135 1.00 93.88 223 THR A CA 1
ATOM 1703 C C . THR A 1 223 ? -13.880 0.069 -11.202 1.00 93.88 223 THR A C 1
ATOM 1705 O O . THR A 1 223 ? -13.987 -0.346 -12.352 1.00 93.88 223 THR A O 1
ATOM 1708 N N . GLN A 1 224 ? -12.897 0.896 -10.832 1.00 95.19 224 GLN A N 1
ATOM 1709 C CA . GLN A 1 224 ? -11.862 1.388 -11.742 1.00 95.19 224 GLN A CA 1
ATOM 1710 C C . GLN A 1 224 ? -10.551 0.595 -11.666 1.00 95.19 224 GLN A C 1
ATOM 1712 O O . GLN A 1 224 ? -9.585 0.952 -12.349 1.00 95.19 224 GLN A O 1
ATOM 1717 N N . VAL A 1 225 ? -10.486 -0.408 -10.789 1.00 95.44 225 VAL A N 1
ATOM 1718 C CA . VAL A 1 225 ? -9.337 -1.306 -10.656 1.00 95.44 225 VAL A CA 1
ATOM 1719 C C . VAL A 1 225 ? -9.436 -2.375 -11.738 1.00 95.44 225 VAL A C 1
ATOM 1721 O O . VAL A 1 225 ? -10.515 -2.905 -12.002 1.00 95.44 225 VAL A O 1
ATOM 1724 N N . ASP A 1 226 ? -8.305 -2.700 -12.363 1.00 93.81 226 ASP A N 1
ATOM 1725 C CA . ASP A 1 226 ? -8.265 -3.698 -13.429 1.00 93.81 226 ASP A CA 1
ATOM 1726 C C . ASP A 1 226 ? -8.781 -5.067 -12.947 1.00 93.81 226 ASP A C 1
ATOM 1728 O O . ASP A 1 226 ? -8.452 -5.548 -11.853 1.00 93.81 226 ASP A O 1
ATOM 1732 N N . ARG A 1 227 ? -9.592 -5.725 -13.783 1.00 93.75 227 ARG A N 1
ATOM 1733 C CA . ARG A 1 227 ? -10.226 -7.006 -13.456 1.00 93.75 227 ARG A CA 1
ATOM 1734 C C . ARG A 1 227 ? -9.207 -8.098 -13.131 1.00 93.75 227 ARG A C 1
ATOM 1736 O O . ARG A 1 227 ? -9.495 -8.932 -12.273 1.00 93.75 227 ARG A O 1
ATOM 1743 N N . ALA A 1 228 ? -8.040 -8.110 -13.771 1.00 93.88 228 ALA A N 1
ATOM 1744 C CA . ALA A 1 228 ? -6.986 -9.081 -13.494 1.00 93.88 228 ALA A CA 1
ATOM 1745 C C . ALA A 1 228 ? -6.461 -8.946 -12.056 1.00 93.88 228 ALA A C 1
ATOM 1747 O O . ALA A 1 228 ? -6.267 -9.954 -11.373 1.00 93.88 228 ALA A O 1
ATOM 1748 N N . VAL A 1 229 ? -6.321 -7.712 -11.555 1.00 96.25 229 VAL A N 1
ATOM 1749 C CA . VAL A 1 229 ? -5.939 -7.448 -10.159 1.00 96.25 229 VAL A CA 1
ATOM 1750 C C . VAL A 1 229 ? -7.026 -7.960 -9.214 1.00 96.25 229 VAL A C 1
ATOM 1752 O O . VAL A 1 229 ? -6.726 -8.680 -8.262 1.00 96.25 229 VAL A O 1
ATOM 1755 N N . ILE A 1 230 ? -8.298 -7.666 -9.499 1.00 95.81 230 ILE A N 1
ATOM 1756 C CA . ILE A 1 230 ? -9.422 -8.137 -8.676 1.00 95.81 230 ILE A CA 1
ATOM 1757 C C . ILE A 1 230 ? -9.489 -9.666 -8.634 1.00 95.81 230 ILE A C 1
ATOM 1759 O O . ILE A 1 230 ? -9.639 -10.237 -7.559 1.00 95.81 230 ILE A O 1
ATOM 1763 N N . VAL A 1 231 ? -9.335 -10.347 -9.771 1.00 95.44 231 VAL A N 1
ATOM 1764 C CA . VAL A 1 231 ? -9.339 -11.818 -9.835 1.00 95.44 231 VAL A CA 1
ATOM 1765 C C . VAL A 1 231 ? -8.182 -12.414 -9.032 1.00 95.44 231 VAL A C 1
ATOM 1767 O O . VAL A 1 231 ? -8.388 -13.384 -8.305 1.00 95.44 231 VAL A O 1
ATOM 1770 N N . LYS A 1 232 ? -6.984 -11.825 -9.124 1.00 95.62 232 LYS A N 1
ATOM 1771 C CA . LYS A 1 232 ? -5.786 -12.305 -8.424 1.00 95.62 232 LYS A CA 1
ATOM 1772 C C . LYS A 1 232 ? -5.867 -12.114 -6.907 1.00 95.62 232 LYS A C 1
ATOM 1774 O O . LYS A 1 232 ? -5.488 -13.004 -6.148 1.00 95.62 232 LYS A O 1
ATOM 1779 N N . TYR A 1 233 ? -6.323 -10.950 -6.453 1.00 96.38 233 TYR A N 1
ATOM 1780 C CA . TYR A 1 233 ? -6.243 -10.570 -5.039 1.00 96.38 233 TYR A CA 1
ATOM 1781 C C . TYR A 1 233 ? -7.551 -10.772 -4.274 1.00 96.38 233 TYR A C 1
ATOM 1783 O O . TYR A 1 233 ? -7.513 -11.062 -3.082 1.00 96.38 233 TYR A O 1
ATOM 1791 N N . LEU A 1 234 ? -8.698 -10.674 -4.946 1.00 94.06 234 LEU A N 1
ATOM 1792 C CA . LEU A 1 234 ? -10.033 -10.742 -4.347 1.00 94.06 234 LEU A CA 1
ATOM 1793 C C . LEU A 1 234 ? -10.941 -11.720 -5.122 1.00 94.06 234 LEU A C 1
ATOM 1795 O O . LEU A 1 234 ? -12.010 -11.326 -5.603 1.00 94.06 234 LEU A O 1
ATOM 1799 N N . PRO A 1 235 ? -10.566 -13.009 -5.230 1.00 91.12 235 PRO A N 1
ATOM 1800 C CA . PRO A 1 235 ? -11.282 -13.977 -6.062 1.00 91.12 235 PRO A CA 1
ATOM 1801 C C . PRO A 1 235 ? -12.747 -14.166 -5.642 1.00 91.12 235 PRO A C 1
ATOM 1803 O O . PRO A 1 235 ? -13.611 -14.316 -6.502 1.00 91.12 235 PRO A O 1
ATOM 1806 N N . ALA A 1 236 ? -13.059 -14.075 -4.345 1.00 89.06 236 ALA A N 1
ATOM 1807 C CA . ALA A 1 236 ? -14.437 -14.140 -3.853 1.00 89.06 236 ALA A CA 1
ATOM 1808 C C . ALA A 1 236 ? -15.299 -12.966 -4.361 1.00 89.06 236 ALA A C 1
ATOM 1810 O O . ALA A 1 236 ? -16.425 -13.176 -4.811 1.00 89.06 236 ALA A O 1
ATOM 1811 N N . ARG A 1 237 ? -14.755 -11.736 -4.369 1.00 85.12 237 ARG A N 1
ATOM 1812 C CA . ARG A 1 237 ? -15.442 -10.567 -4.952 1.00 85.12 237 ARG A CA 1
ATOM 1813 C C . ARG A 1 237 ? -15.590 -10.719 -6.467 1.00 85.12 237 ARG A C 1
ATOM 1815 O O . ARG A 1 237 ? -16.642 -10.405 -7.014 1.00 85.12 237 ARG A O 1
ATOM 1822 N N . ALA A 1 238 ? -14.565 -11.244 -7.139 1.00 86.31 238 ALA A N 1
ATOM 1823 C CA . ALA A 1 238 ? -14.608 -11.493 -8.577 1.00 86.31 238 ALA A CA 1
ATOM 1824 C C . ALA A 1 238 ? -15.673 -12.533 -8.967 1.00 86.31 238 ALA A C 1
ATOM 1826 O O . ALA A 1 238 ? -16.322 -12.378 -10.000 1.00 86.31 238 ALA A O 1
ATOM 1827 N N . ALA A 1 239 ? -15.850 -13.584 -8.159 1.00 86.19 239 ALA A N 1
ATOM 1828 C CA . ALA A 1 239 ? -16.856 -14.619 -8.373 1.00 86.19 239 ALA A CA 1
ATOM 1829 C C . ALA A 1 239 ? -18.280 -14.081 -8.175 1.00 86.19 239 ALA A C 1
ATOM 1831 O O . ALA A 1 239 ? -19.136 -14.331 -9.019 1.00 86.19 239 ALA A O 1
ATOM 1832 N N . ALA A 1 240 ? -18.508 -13.284 -7.126 1.00 83.44 240 ALA A N 1
ATOM 1833 C CA . ALA A 1 240 ? -19.808 -12.669 -6.846 1.00 83.44 240 ALA A CA 1
ATOM 1834 C C . ALA A 1 240 ? -20.261 -11.669 -7.929 1.00 83.44 240 ALA A C 1
ATOM 1836 O O . ALA A 1 240 ? -21.455 -11.470 -8.120 1.00 83.44 240 ALA A O 1
ATOM 1837 N N . ALA A 1 241 ? -19.318 -11.050 -8.649 1.00 77.75 241 ALA A N 1
ATOM 1838 C CA . ALA A 1 241 ? -19.606 -10.096 -9.720 1.00 77.75 241 ALA A CA 1
ATOM 1839 C C . ALA A 1 241 ? -19.833 -10.744 -11.101 1.00 77.75 241 ALA A C 1
ATOM 1841 O O . ALA A 1 241 ? -20.126 -10.036 -12.067 1.00 77.75 241 ALA A O 1
ATOM 1842 N N . ARG A 1 242 ? -19.657 -12.067 -11.249 1.00 71.81 242 ARG A N 1
ATOM 1843 C CA . ARG A 1 242 ? -19.950 -12.737 -12.524 1.00 71.81 242 ARG A CA 1
ATOM 1844 C C . ARG A 1 242 ? -21.469 -12.841 -12.692 1.00 71.81 242 ARG A C 1
ATOM 1846 O O . ARG A 1 242 ? -22.126 -13.320 -11.769 1.00 71.81 242 ARG A O 1
ATOM 1853 N N . PRO A 1 243 ? -22.034 -12.444 -13.848 1.00 65.94 243 PRO A N 1
ATOM 1854 C CA . PRO A 1 243 ? -23.419 -12.778 -14.140 1.00 65.94 243 PRO A CA 1
ATOM 1855 C C . PRO A 1 243 ? -23.576 -14.301 -14.060 1.00 65.94 243 PRO A C 1
ATOM 1857 O O . PRO A 1 243 ? -22.690 -15.038 -14.509 1.00 65.94 243 PRO A O 1
ATOM 1860 N N . ALA A 1 244 ? -24.665 -14.759 -13.435 1.00 64.19 244 ALA A N 1
ATOM 1861 C CA . ALA A 1 244 ? -24.984 -16.180 -13.346 1.00 64.19 244 ALA A CA 1
ATOM 1862 C C . ALA A 1 244 ? -24.900 -16.807 -14.749 1.00 64.19 244 ALA A C 1
ATOM 1864 O O . ALA A 1 244 ? -25.276 -16.141 -15.720 1.00 64.19 244 ALA A O 1
ATOM 1865 N N . PRO A 1 245 ? -24.383 -18.042 -14.887 1.00 66.75 245 PRO A N 1
ATOM 1866 C CA . PRO A 1 245 ? -24.274 -18.680 -16.191 1.00 66.75 245 PRO A CA 1
ATOM 1867 C C . PRO A 1 245 ? -25.645 -18.652 -16.867 1.00 66.75 245 PRO A C 1
ATOM 1869 O O . PRO A 1 245 ? -26.629 -19.128 -16.298 1.00 66.75 245 PRO A O 1
ATOM 1872 N N . ALA A 1 246 ? -25.710 -18.043 -18.055 1.00 63.31 246 ALA A N 1
ATOM 1873 C CA . ALA A 1 246 ? -26.905 -18.077 -18.879 1.00 63.31 246 ALA A CA 1
ATOM 1874 C C . ALA A 1 246 ? -27.294 -19.548 -19.050 1.00 63.31 246 ALA A C 1
ATOM 1876 O O . ALA A 1 246 ? -26.466 -20.358 -19.474 1.00 63.31 246 ALA A O 1
ATOM 1877 N N . ALA A 1 247 ? -28.517 -19.895 -18.643 1.00 58.88 247 ALA A N 1
ATOM 1878 C CA . ALA A 1 247 ? -29.052 -21.235 -18.807 1.00 58.88 247 ALA A CA 1
ATOM 1879 C C . ALA A 1 247 ? -28.819 -21.668 -20.259 1.00 58.88 247 ALA A C 1
ATOM 1881 O O . ALA A 1 247 ? -29.235 -20.969 -21.185 1.00 58.88 247 ALA A O 1
ATOM 1882 N N . ALA A 1 248 ? -28.087 -22.769 -20.441 1.00 55.53 248 ALA A N 1
ATOM 1883 C CA . ALA A 1 248 ? -27.753 -23.282 -21.760 1.00 55.53 248 ALA A CA 1
ATOM 1884 C C . ALA A 1 248 ? -29.035 -23.397 -22.606 1.00 55.53 248 ALA A C 1
ATOM 1886 O O . ALA A 1 248 ? -30.050 -23.884 -22.090 1.00 55.53 248 ALA A O 1
ATOM 1887 N N . PRO A 1 249 ? -29.029 -22.949 -23.875 1.00 58.97 249 PRO A N 1
ATOM 1888 C CA . PRO A 1 249 ? -30.177 -23.137 -24.744 1.00 58.97 249 PRO A CA 1
ATOM 1889 C C . PRO A 1 249 ? -30.434 -24.639 -24.854 1.00 58.97 249 PRO A C 1
ATOM 1891 O O . PRO A 1 249 ? -29.561 -25.399 -25.271 1.00 58.97 249 PRO A O 1
ATOM 1894 N N . LYS A 1 250 ? -31.623 -25.075 -24.421 1.00 56.47 250 LYS A N 1
ATOM 1895 C CA . LYS A 1 250 ? -32.086 -26.445 -24.639 1.00 56.47 250 LYS A CA 1
ATOM 1896 C C . LYS A 1 250 ? -32.053 -26.682 -26.143 1.00 56.47 250 LYS A C 1
ATOM 1898 O O . LYS A 1 250 ? -32.774 -26.012 -26.878 1.00 56.47 250 LYS A O 1
ATOM 1903 N N . SER A 1 251 ? -31.194 -27.594 -26.575 1.00 54.41 251 SER A N 1
ATOM 1904 C CA . SER A 1 251 ? -31.101 -28.065 -27.948 1.00 54.41 251 SER A CA 1
ATOM 1905 C C . SER A 1 251 ? -32.501 -28.457 -28.416 1.00 54.41 251 SER A C 1
ATOM 1907 O O . SER A 1 251 ? -33.058 -29.447 -27.945 1.00 54.41 251 SER A O 1
ATOM 1909 N N . ALA A 1 252 ? -33.102 -27.649 -29.288 1.00 57.00 252 ALA A N 1
ATOM 1910 C CA . ALA A 1 252 ? -34.328 -28.028 -29.963 1.00 57.00 252 ALA A CA 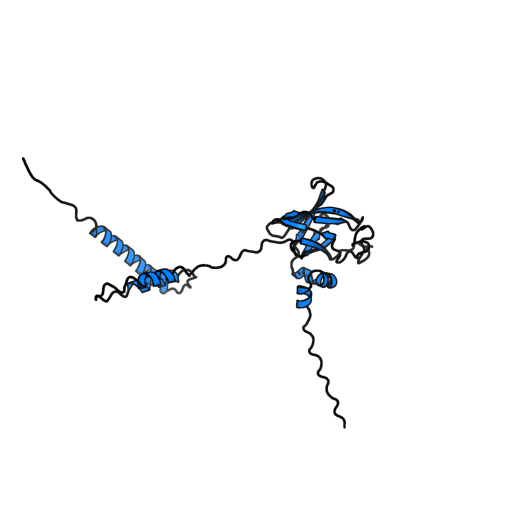1
ATOM 1911 C C . ALA A 1 252 ? -33.973 -29.178 -30.906 1.00 57.00 252 ALA A C 1
ATOM 1913 O O . ALA A 1 252 ? -33.228 -29.003 -31.870 1.00 57.00 252 ALA A O 1
ATOM 1914 N N . THR A 1 253 ? -34.451 -30.373 -30.574 1.00 50.56 253 THR A N 1
ATOM 1915 C CA . THR A 1 253 ? -34.424 -31.537 -31.450 1.00 50.56 253 THR A CA 1
ATOM 1916 C C . THR A 1 253 ? -35.134 -31.166 -32.747 1.00 50.56 253 THR A C 1
ATOM 1918 O O . THR A 1 253 ? -36.340 -30.928 -32.751 1.00 50.56 253 THR A O 1
ATOM 1921 N N . ALA A 1 254 ? -34.372 -31.081 -33.837 1.00 48.88 254 ALA A N 1
ATOM 1922 C CA . ALA A 1 254 ? -34.911 -31.007 -35.182 1.00 48.88 254 ALA A CA 1
ATOM 1923 C C . ALA A 1 254 ? -35.715 -32.290 -35.441 1.00 48.88 254 ALA A C 1
ATOM 1925 O O . ALA A 1 254 ? -35.145 -33.369 -35.609 1.00 48.88 254 ALA A O 1
ATOM 1926 N N . ALA A 1 255 ? -37.041 -32.175 -35.397 1.00 51.69 255 ALA A N 1
ATOM 1927 C CA . ALA A 1 255 ? -37.942 -33.194 -35.899 1.00 51.69 255 ALA A CA 1
ATOM 1928 C C . ALA A 1 255 ? -37.985 -33.067 -37.423 1.00 51.69 255 ALA A C 1
ATOM 1930 O O . ALA A 1 255 ? -38.313 -32.011 -37.963 1.00 51.69 255 ALA A O 1
ATOM 1931 N N . ALA A 1 256 ? -37.593 -34.152 -38.078 1.00 46.53 256 ALA A N 1
ATOM 1932 C CA . ALA A 1 256 ? -37.712 -34.376 -39.504 1.00 46.53 256 ALA A CA 1
ATOM 1933 C C . ALA A 1 256 ? -39.170 -34.282 -39.966 1.00 46.53 256 ALA A C 1
ATOM 1935 O O . ALA A 1 256 ? -40.028 -34.878 -39.314 1.00 46.53 256 ALA A O 1
ATOM 1936 N N . GLN A 1 257 ? -39.397 -33.625 -41.107 1.00 54.97 257 GLN A N 1
ATOM 1937 C CA . GLN A 1 257 ? -40.414 -33.964 -42.110 1.00 54.97 257 GLN A CA 1
ATOM 1938 C C . GLN A 1 257 ? -39.884 -33.584 -43.491 1.00 54.97 257 GLN A C 1
ATOM 1940 O O . GLN A 1 257 ? -39.314 -32.475 -43.605 1.00 54.97 257 GLN A O 1
#

Sequence (257 aa):
MRELLFPAAQSGRGAAQAKRASRRSRRYCDEIAGSLRTGHRLHGFDALKWAYCCAKCVGLTRGITPLKTRLSILLVASLVTFASAAPAVRAAEPTVAGLWEKKDEASGKSMGWFLFVERNGVFEGAFAKLFARPGDAPNPTCAGCTDDRRNAPLLGMSFIRNMQRSGLRYDNGNIVDPRDGTVYRAMMTLSPDGQVLTVRGYLGIPLLGQDEVWKRLPDSAMTQVDRAVIVKYLPARAAAARPAPAAAPKSATAAAQ

Secondary structure (DSSP, 8-state):
------------SHHHHHHHHHHHHHHHHHHHHHHTTS-----SS-HHHHHHHHTTS--------SSSSSHHHHHHHTTSTTS------PPPPP-S-EEEEEE-TTT--EEEEEEEEEETTEEEEEEEEE-PPTT--SS-B-SS--STTTT-BSTT-EEEEEEEEETTEEEEEEEE-TTT--EEEEEEEE-TTS-EEEEEEESSSTTSEEEEEEEEPPGGGGGGS-HHHHHHH-HHHHHHTSPPPPPPP--------

pLDDT: mean 76.03, std 22.37, range [34.94, 98.75]